Protein AF-X1S7H4-F1 (afdb_monomer)

Sequence (278 aa):
ARLKQDRASAQSKASIFSQSISEAEEAGNKLNEERKRLAEIEEHLAGKDFATLEQKALEELEGELAKLDYDPQQHEEIRQRLINLQQYEEPKRRLEEAGRLINQEREAVSRAEEAAQELHHSLEADNQKRQSLSEELNQLPRLVNDLTQAETEYQELAAQQKQAQEIMWQVRAKLQHCSELEIKKREKERLLVQASREEKIYRDLAQAFGKKGVQALLIEMALPEIETEADRLLGRMTDNRMHVKIETQRQTKKGDLLETLDINISDELGTRNYEMFS

pLDDT: mean 86.63, std 10.79, range [50.41, 97.62]

Secondary structure (DSSP, 8-state):
-HHHHHHHHHHHHHHH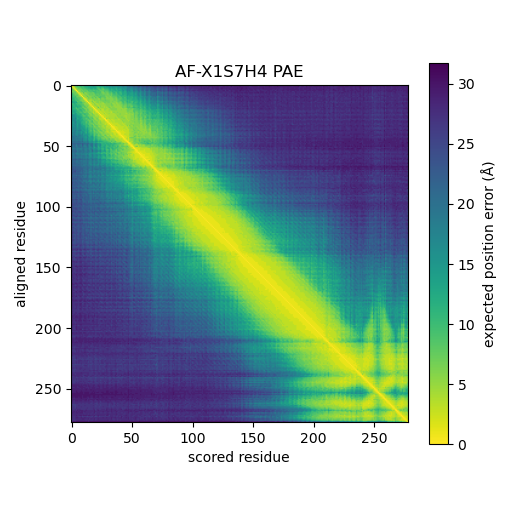HHHHHHHHHHHHHHHHHHHHHHHHHHHHHHTT-S-HHHHHHHHHHHHHHHHTT--HHHHHHHHHHHHHHHTTHHHHHHHHHHHHHHHHHHHHHHHHHHHHHHHHHHHHHHHHHHHHHHHHHHHHHHHHHHHHHHHHHHHHHHHHHHHHHHHHHHHHHHHHHHHHHHHHHHHHHHHHHHHHHHHHHHHHHHHHTSTTTHHHHHHHHHHHHHHHHHHHHHHHHHTS--EEEEEEEEE-TTS-EEEEEEEEEEETTEEEEGGG--

InterPro domains:
  IPR027417 P-loop containing nucleoside triphosphate hydrolase [G3DSA:3.40.50.300] (144-278)

Nearest PDB structures (foldseek):
  7qcd-assembly1_A  TM=3.918E-01  e=2.569E+00  Saccharomyces cerevisiae S288C
  8i13-assembly1_A  TM=3.861E-01  e=9.169E+00  Saccharomyces cerevisiae

Solvent-accessible surface area (backbone atoms only — not comparable to full-atom values): 15187 Å² total; per-residue (Å²): 124,68,75,66,56,54,52,52,52,52,53,51,50,52,52,52,51,53,49,54,50,52,53,49,52,52,51,52,51,51,51,51,52,51,50,50,52,50,51,53,50,50,48,34,59,75,69,57,72,60,66,65,68,61,52,50,53,48,51,53,51,51,50,54,55,59,72,62,68,74,56,68,64,63,53,49,52,52,50,53,51,49,60,70,48,53,76,50,52,62,58,48,51,53,48,54,51,50,59,54,48,52,53,54,50,50,52,50,50,53,53,51,51,52,53,50,51,54,52,49,54,51,50,52,52,51,48,54,52,50,50,54,52,50,55,53,57,67,46,45,65,54,54,51,49,53,48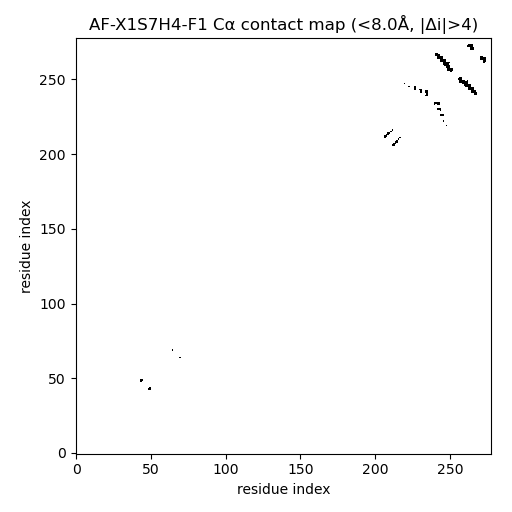,54,50,53,51,50,55,48,53,53,52,53,50,51,51,52,54,52,49,52,51,50,51,53,51,51,52,51,52,51,50,51,54,55,50,52,54,51,47,56,50,50,53,52,51,50,55,51,50,52,51,50,50,50,52,52,52,52,48,52,49,42,73,26,84,82,20,54,59,36,52,53,49,63,65,45,46,62,58,51,37,53,52,48,28,56,53,40,22,74,75,52,79,62,48,43,43,59,46,75,42,58,64,42,73,42,101,85,69,52,78,39,85,46,83,48,50,32,35,36,40,94,91,47,74,42,54,46,89,79,66,129

Foldseek 3Di:
DPPVVVVVVVVVVVVVVVVVVVVVVVVVVVVVVVVVVVVVVVVCVVVVVPPVVVVVVVVVVVVVVVVVVDDPVVVVVVVVVCVVCVVCPVVVVVVVVVVVVVVVVVVVVVVVVVVVVVVVVVVVVVVVVVVVVVVVVVCVVVVVVVVVVVVVVVVVVVVVVVVVVVVVVVVVVVVVVVVVVVVVVVVVVVVVVVVVVVVVVVVVVCVQPDPVHPVVVVVVVCQVVVQVVVQVVVCVVPVSFKGKDWDQWDQDPVRDIDGDTWIWMQGPVGIDTPVVPD

Radius of gyration: 104.54 Å; Cα contacts (8 Å, |Δi|>4): 88; chains: 1; bounding box: 202×62×260 Å

Structure (mmCIF, N/CA/C/O backbone):
data_AF-X1S7H4-F1
#
_entry.id   AF-X1S7H4-F1
#
loop_
_atom_site.group_PDB
_atom_site.id
_atom_site.type_symbol
_atom_site.label_atom_id
_atom_site.label_alt_id
_atom_site.label_comp_id
_atom_site.label_asym_id
_atom_site.label_entity_id
_atom_site.label_seq_id
_atom_site.pdbx_PDB_ins_code
_atom_site.Cartn_x
_atom_site.Cartn_y
_atom_site.Cartn_z
_atom_site.occupancy
_atom_site.B_iso_or_equiv
_atom_site.auth_seq_id
_atom_site.auth_comp_id
_atom_site.auth_asym_id
_atom_site.auth_atom_id
_atom_site.pdbx_PDB_model_num
ATOM 1 N N . ALA A 1 1 ? -126.281 -43.003 136.094 1.00 54.53 1 ALA A N 1
ATOM 2 C CA . ALA A 1 1 ? -125.706 -43.040 134.730 1.00 54.53 1 ALA A CA 1
ATOM 3 C C . ALA A 1 1 ? -124.545 -42.050 134.500 1.00 54.53 1 ALA A C 1
ATOM 5 O O . ALA A 1 1 ? -123.638 -42.414 133.770 1.00 54.53 1 ALA A O 1
ATOM 6 N N . ARG A 1 2 ? -124.484 -40.863 135.138 1.00 50.41 2 ARG A N 1
ATOM 7 C CA . ARG A 1 2 ? -123.412 -39.855 134.913 1.00 50.41 2 ARG A CA 1
ATOM 8 C C . ARG A 1 2 ? -121.990 -40.238 135.383 1.00 50.41 2 ARG A C 1
ATOM 10 O O . ARG A 1 2 ? -121.026 -39.952 134.691 1.00 50.41 2 ARG A O 1
ATOM 17 N N . LEU A 1 3 ? -121.847 -40.982 136.483 1.00 53.19 3 LEU A N 1
ATOM 18 C CA . LEU A 1 3 ? -120.531 -41.269 137.093 1.00 53.19 3 LEU A CA 1
ATOM 19 C C . LEU A 1 3 ? -119.614 -42.238 136.308 1.00 53.19 3 LEU A C 1
ATOM 21 O O . LEU A 1 3 ? -118.407 -42.236 136.530 1.00 53.19 3 LEU A O 1
ATOM 25 N N . LYS A 1 4 ? -120.142 -43.061 135.386 1.00 54.06 4 LYS A N 1
ATOM 26 C CA . LYS A 1 4 ? -119.306 -43.943 134.537 1.00 54.06 4 LYS A CA 1
ATOM 27 C C . LYS A 1 4 ? -118.747 -43.225 133.300 1.00 54.06 4 LYS A C 1
ATOM 29 O O . LYS A 1 4 ? -117.685 -43.609 132.820 1.00 54.06 4 LYS A O 1
ATOM 34 N N . GLN A 1 5 ? -119.420 -42.177 132.822 1.00 55.09 5 GLN A N 1
ATOM 35 C CA . GLN A 1 5 ? -119.004 -41.401 131.649 1.00 55.09 5 GLN A CA 1
ATOM 36 C C . GLN A 1 5 ? -117.885 -40.402 131.997 1.00 55.09 5 GLN A C 1
ATOM 38 O O . GLN A 1 5 ? -116.933 -40.257 131.233 1.00 55.09 5 GLN A O 1
ATOM 43 N N . ASP A 1 6 ? -117.922 -39.821 133.202 1.00 55.81 6 ASP A N 1
ATOM 44 C CA . ASP A 1 6 ? -116.875 -38.909 133.685 1.00 55.81 6 ASP A CA 1
ATOM 45 C C . ASP A 1 6 ? -115.554 -39.632 134.002 1.00 55.81 6 ASP A C 1
ATOM 47 O O . ASP A 1 6 ? -114.476 -39.094 133.750 1.00 5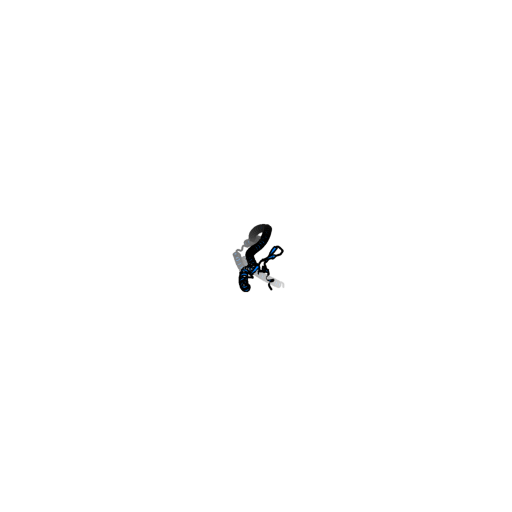5.81 6 ASP A O 1
ATOM 51 N N . ARG A 1 7 ? -115.611 -40.892 134.464 1.00 57.31 7 ARG A N 1
ATOM 52 C CA . ARG A 1 7 ? -114.409 -41.706 134.722 1.00 57.31 7 ARG A CA 1
ATOM 53 C C . ARG A 1 7 ? -113.706 -42.131 133.425 1.00 57.31 7 ARG A C 1
ATOM 55 O O . ARG A 1 7 ? -112.485 -42.066 133.366 1.00 57.31 7 ARG A O 1
ATOM 62 N N . ALA A 1 8 ? -114.454 -42.480 132.374 1.00 57.47 8 ALA A N 1
ATOM 63 C CA . ALA A 1 8 ? -113.891 -42.787 131.053 1.00 57.47 8 ALA A CA 1
ATOM 64 C C . ALA A 1 8 ? -113.295 -41.541 130.359 1.00 57.47 8 ALA A C 1
ATOM 66 O O . ALA A 1 8 ? -112.231 -41.622 129.750 1.00 57.47 8 ALA A O 1
ATOM 67 N N . SER A 1 9 ? -113.933 -40.374 130.520 1.00 57.91 9 SER A N 1
ATOM 68 C CA . SER A 1 9 ? -113.432 -39.070 130.051 1.00 57.91 9 SER A CA 1
ATOM 69 C C . SER A 1 9 ? -112.128 -38.658 130.750 1.00 57.91 9 SER A C 1
ATOM 71 O O . SER A 1 9 ? -111.173 -38.250 130.090 1.00 57.91 9 SER A O 1
ATOM 73 N N . ALA A 1 10 ? -112.039 -38.827 132.073 1.00 60.38 10 ALA A N 1
ATOM 74 C CA . ALA A 1 10 ? -110.830 -38.509 132.832 1.00 60.38 10 ALA A CA 1
ATOM 75 C C . ALA A 1 10 ? -109.666 -39.476 132.537 1.00 60.38 10 ALA A C 1
ATOM 77 O O . ALA A 1 10 ? -108.520 -39.043 132.454 1.00 60.38 10 ALA A O 1
ATOM 78 N N . GLN A 1 11 ? -109.950 -40.765 132.321 1.00 59.94 11 GLN A N 1
ATOM 79 C CA . GLN A 1 11 ? -108.932 -41.780 132.019 1.00 59.94 11 GLN A CA 1
ATOM 80 C C . GLN A 1 11 ? -108.408 -41.668 130.574 1.00 59.94 11 GLN A C 1
ATOM 82 O O . GLN A 1 11 ? -107.213 -41.824 130.344 1.00 59.94 11 GLN A O 1
ATOM 87 N N . SER A 1 12 ? -109.269 -41.292 129.617 1.00 58.56 12 SER A N 1
ATOM 88 C CA . SER A 1 12 ? -108.862 -40.931 128.251 1.00 58.56 12 SER A CA 1
ATOM 89 C C . SER A 1 12 ? -108.004 -39.659 128.228 1.00 58.56 12 SER A C 1
ATOM 91 O O . SER A 1 12 ? -106.958 -39.649 127.585 1.00 58.56 12 SER A O 1
ATOM 93 N N . LYS A 1 13 ? -108.371 -38.618 128.992 1.00 61.28 13 LYS A N 1
ATOM 94 C CA . LYS A 1 13 ? -107.566 -37.388 129.108 1.00 61.28 13 LYS A CA 1
ATOM 95 C C . LYS A 1 13 ? -106.207 -37.628 129.770 1.00 61.28 13 LYS A C 1
ATOM 97 O O . LYS A 1 13 ? -105.216 -37.089 129.297 1.00 61.28 13 LYS A O 1
ATOM 102 N N . ALA A 1 14 ? -106.138 -38.461 130.808 1.00 64.12 14 ALA A N 1
ATOM 103 C CA . ALA A 1 14 ? -104.869 -38.833 131.439 1.00 64.12 14 ALA A CA 1
ATOM 104 C C . ALA A 1 14 ? -103.944 -39.608 130.482 1.00 64.12 14 ALA A C 1
ATOM 106 O O . ALA A 1 14 ? -102.749 -39.335 130.452 1.00 64.12 14 ALA A O 1
ATOM 107 N N . SER A 1 15 ? -104.497 -40.509 129.659 1.00 61.34 15 SER A N 1
ATOM 108 C CA . SER A 1 15 ? -103.731 -41.249 128.645 1.00 61.34 15 SER A CA 1
ATOM 109 C C . SER A 1 15 ? -103.239 -40.352 127.501 1.00 61.34 15 SER A C 1
ATOM 111 O O . SER A 1 15 ? -102.134 -40.544 127.004 1.00 61.34 15 SER A O 1
ATOM 113 N N . ILE A 1 16 ? -104.029 -39.349 127.099 1.00 70.25 16 ILE A N 1
ATOM 114 C CA . ILE A 1 16 ? -103.617 -38.354 126.097 1.00 70.25 16 ILE A CA 1
ATOM 115 C C . ILE A 1 16 ? -102.502 -37.466 126.658 1.00 70.25 16 ILE A C 1
ATOM 117 O O . ILE A 1 16 ? -101.529 -37.210 125.954 1.00 70.25 16 ILE A O 1
ATOM 121 N N . PHE A 1 17 ? -102.594 -37.036 127.923 1.00 70.44 17 PHE A N 1
ATOM 122 C CA . PHE A 1 17 ? -101.539 -36.245 128.561 1.00 70.44 17 PHE A CA 1
ATOM 123 C C . PHE A 1 17 ? -100.252 -37.043 128.790 1.00 70.44 17 PHE A C 1
ATOM 125 O O . PHE A 1 17 ? -99.176 -36.506 128.558 1.00 70.44 17 PHE A O 1
ATOM 132 N N . SER A 1 18 ? -100.322 -38.326 129.162 1.00 66.12 18 SER A N 1
ATOM 133 C CA . SER A 1 18 ? -99.113 -39.156 129.259 1.00 66.12 18 SER A CA 1
ATOM 134 C C . SER A 1 18 ? -98.461 -39.392 127.896 1.00 66.12 18 SER A C 1
ATOM 136 O O . SER A 1 18 ? -97.239 -39.379 127.794 1.00 66.12 18 SER A O 1
ATOM 138 N N . GLN A 1 19 ? -99.263 -39.565 126.841 1.00 70.94 19 GLN A N 1
ATOM 139 C CA . GLN A 1 19 ? -98.744 -39.741 125.487 1.00 70.94 19 GLN A CA 1
ATOM 140 C C . GLN A 1 19 ? -98.118 -38.452 124.937 1.00 70.94 19 GLN A C 1
ATOM 142 O O . GLN A 1 19 ? -97.032 -38.502 124.376 1.00 70.94 19 GLN A O 1
ATOM 147 N N . SER A 1 20 ? -98.725 -37.291 125.194 1.00 69.81 20 SER A N 1
ATOM 148 C CA . SER A 1 20 ? -98.154 -35.998 124.786 1.00 69.81 20 SER A CA 1
ATOM 149 C C . SER A 1 20 ? -96.929 -35.579 125.612 1.00 69.81 20 SER A C 1
ATOM 151 O O . SER A 1 20 ? -96.051 -34.909 125.077 1.00 69.81 20 SER A O 1
ATOM 153 N N . ILE A 1 21 ? -96.803 -36.018 126.871 1.00 73.94 21 ILE A N 1
ATOM 154 C CA . ILE A 1 21 ? -95.558 -35.873 127.648 1.00 73.94 21 ILE A CA 1
ATOM 155 C C . ILE A 1 21 ? -94.454 -36.769 127.069 1.00 73.94 21 ILE A C 1
ATOM 157 O O . ILE A 1 21 ? -93.347 -36.287 126.856 1.00 73.94 21 ILE A O 1
ATOM 161 N N . SER A 1 22 ? -94.760 -38.027 126.735 1.00 71.56 22 SER A N 1
ATOM 162 C CA . SER A 1 22 ? -93.792 -38.942 126.110 1.00 71.56 22 SER A CA 1
ATOM 163 C C . SER A 1 22 ? -93.329 -38.447 124.733 1.00 71.56 22 SER A C 1
ATOM 165 O O . SER A 1 22 ? -92.144 -38.521 124.422 1.00 71.56 22 SER A O 1
ATOM 167 N N . GLU A 1 23 ? -94.234 -37.902 123.915 1.00 73.75 23 GLU A N 1
ATOM 168 C CA . GLU A 1 23 ? -93.895 -37.300 122.617 1.00 73.75 23 GLU A CA 1
ATOM 169 C C . GLU A 1 23 ? -93.055 -36.021 122.777 1.00 73.75 23 GLU A C 1
ATOM 171 O O . GLU A 1 23 ? -92.142 -35.784 121.986 1.00 73.75 23 GLU A O 1
ATOM 176 N N . ALA A 1 24 ? -93.308 -35.213 123.814 1.00 74.25 24 ALA A N 1
ATOM 177 C CA . ALA A 1 24 ? -92.503 -34.031 124.120 1.00 74.25 24 ALA A CA 1
ATOM 178 C C . ALA A 1 24 ? -91.099 -34.394 124.637 1.00 74.25 24 ALA A C 1
ATOM 180 O O . ALA A 1 24 ? -90.127 -33.729 124.276 1.00 74.25 24 ALA A O 1
ATOM 181 N N . GLU A 1 25 ? -90.971 -35.457 125.434 1.00 74.75 25 GLU A N 1
ATOM 182 C CA . GLU A 1 25 ? -89.677 -35.987 125.883 1.00 74.75 25 GLU A CA 1
ATOM 183 C C . GLU A 1 25 ? -88.883 -36.603 124.720 1.00 74.75 25 GLU A C 1
ATOM 185 O O . GLU A 1 25 ? -87.694 -36.314 124.568 1.00 74.75 25 GLU A O 1
ATOM 190 N N . GLU A 1 26 ? -89.524 -37.370 123.831 1.00 74.19 26 GLU A N 1
ATOM 191 C CA . GLU A 1 26 ? -88.883 -37.878 122.610 1.00 74.19 26 GLU A CA 1
ATOM 192 C C . GLU A 1 26 ? -88.469 -36.752 121.653 1.00 74.19 26 GLU A C 1
ATOM 194 O O . GLU A 1 26 ? -87.374 -36.797 121.087 1.00 74.19 26 GLU A O 1
ATOM 199 N N . ALA A 1 27 ? -89.305 -35.725 121.478 1.00 73.81 27 ALA A N 1
ATOM 200 C CA . ALA A 1 27 ? -88.968 -34.555 120.671 1.00 73.81 27 ALA A CA 1
ATOM 201 C C . ALA A 1 27 ? -87.820 -33.745 121.294 1.00 73.81 27 ALA A C 1
ATOM 203 O O . ALA A 1 27 ? -86.935 -33.289 120.571 1.00 73.81 27 ALA A O 1
ATOM 204 N N . GLY A 1 28 ? -87.787 -33.612 122.625 1.00 76.00 28 GLY A N 1
ATOM 205 C CA . GLY A 1 28 ? -86.689 -32.980 123.357 1.00 76.00 28 GLY A CA 1
ATOM 206 C C . GLY A 1 28 ? -85.367 -33.735 123.204 1.00 76.00 28 GLY A C 1
ATOM 207 O O . GLY A 1 28 ? -84.327 -33.114 122.972 1.00 76.00 28 GLY A O 1
ATOM 208 N N . ASN A 1 29 ? -85.406 -35.069 123.243 1.00 76.81 29 ASN A N 1
ATOM 209 C CA . ASN A 1 29 ? -84.232 -35.909 123.011 1.00 76.81 29 ASN A CA 1
ATOM 210 C C . ASN A 1 29 ? -83.738 -35.815 121.561 1.00 76.81 29 ASN A C 1
ATOM 212 O O . ASN A 1 29 ? -82.552 -35.568 121.350 1.00 76.81 29 ASN A O 1
ATOM 216 N N . LYS A 1 30 ? -84.637 -35.887 120.568 1.00 78.06 30 LYS A N 1
ATOM 217 C CA . LYS A 1 30 ? -84.286 -35.687 119.149 1.00 78.06 30 LYS A CA 1
ATOM 218 C C . LYS A 1 30 ? -83.699 -34.298 118.889 1.00 78.06 30 LYS A C 1
ATOM 220 O O . LYS A 1 30 ? -82.733 -34.169 118.149 1.00 78.06 30 LYS A O 1
ATOM 225 N N . LEU A 1 31 ? -84.231 -33.254 119.527 1.00 79.81 31 LEU A N 1
ATOM 226 C CA . LEU A 1 31 ? -83.727 -31.888 119.364 1.00 79.81 31 LEU A CA 1
ATOM 227 C C . LEU A 1 31 ? -82.340 -31.699 119.998 1.00 79.81 31 LEU A C 1
ATOM 229 O O . LEU A 1 31 ? -81.520 -30.959 119.460 1.00 79.81 31 LEU A O 1
ATOM 233 N N . ASN A 1 32 ? -82.047 -32.388 121.103 1.00 79.44 32 ASN A N 1
ATOM 234 C CA . ASN A 1 32 ? -80.701 -32.423 121.676 1.00 79.44 32 ASN A CA 1
ATOM 235 C C . ASN A 1 32 ? -79.712 -33.223 120.816 1.00 79.44 32 ASN A C 1
ATOM 237 O O . ASN A 1 32 ? -78.562 -32.806 120.693 1.00 79.44 32 ASN A O 1
ATOM 241 N N . GLU A 1 33 ? -80.130 -34.337 120.209 1.00 79.06 33 GLU A N 1
ATOM 242 C CA . GLU A 1 33 ? -79.294 -35.090 119.263 1.00 79.06 33 GLU A CA 1
ATOM 243 C C . GLU A 1 33 ? -78.969 -34.267 118.012 1.00 79.06 33 GLU A C 1
ATOM 245 O O . GLU A 1 33 ? -77.806 -34.177 117.625 1.00 79.06 33 GLU A O 1
ATOM 250 N N . GLU A 1 34 ? -79.959 -33.589 117.429 1.00 79.69 34 GLU A N 1
ATOM 251 C CA . GLU A 1 34 ? -79.733 -32.730 116.263 1.00 79.69 34 GLU A CA 1
ATOM 252 C C . GLU A 1 34 ? -78.903 -31.485 116.607 1.00 79.69 34 GLU A C 1
ATOM 254 O O . GLU A 1 34 ? -78.061 -31.076 115.815 1.00 79.69 34 GLU A O 1
ATOM 259 N N . ARG A 1 35 ? -79.041 -30.913 117.813 1.00 78.81 35 ARG A N 1
ATOM 260 C CA . ARG A 1 35 ? -78.148 -29.832 118.272 1.00 78.81 35 ARG A CA 1
ATOM 261 C C . ARG A 1 35 ? -76.703 -30.288 118.435 1.00 78.81 35 ARG A C 1
ATOM 263 O O . ARG A 1 35 ? -75.804 -29.512 118.131 1.00 78.81 35 ARG A O 1
ATOM 270 N N . LYS A 1 36 ? -76.472 -31.522 118.895 1.00 79.31 36 LYS A N 1
ATOM 271 C CA . LYS A 1 36 ? -75.120 -32.094 118.957 1.00 79.31 36 LYS A CA 1
ATOM 272 C C . LYS A 1 36 ? -74.538 -32.298 117.560 1.00 79.31 36 LYS A C 1
ATOM 274 O O . LYS A 1 36 ? -73.423 -31.858 117.326 1.00 79.31 36 LYS A O 1
ATOM 279 N N . ARG A 1 37 ? -75.313 -32.855 116.621 1.00 78.75 37 ARG A N 1
ATOM 280 C CA . ARG A 1 37 ? -74.884 -32.995 115.216 1.00 78.75 37 ARG A CA 1
ATOM 281 C C . ARG A 1 37 ? -74.579 -31.651 114.564 1.00 78.75 37 ARG A C 1
ATOM 283 O O . ARG A 1 37 ? -73.621 -31.540 113.812 1.00 78.75 37 ARG A O 1
ATOM 290 N N . LEU A 1 38 ? -75.384 -30.629 114.848 1.00 80.00 38 LEU A N 1
ATOM 291 C CA . LEU A 1 38 ? -75.179 -29.295 114.293 1.00 80.00 38 LEU A CA 1
ATOM 292 C C . LEU A 1 38 ? -73.911 -28.646 114.863 1.00 80.00 38 LEU A C 1
ATOM 294 O O . LEU A 1 38 ? -73.134 -28.097 114.093 1.00 80.00 38 LEU A O 1
ATOM 298 N N . ALA A 1 39 ? -73.653 -28.798 116.166 1.00 80.44 39 ALA A N 1
ATOM 299 C CA . ALA A 1 39 ? -72.403 -28.352 116.780 1.00 80.44 39 ALA A CA 1
ATOM 300 C C . ALA A 1 39 ? -71.174 -29.092 116.213 1.00 80.44 39 ALA A C 1
ATOM 302 O O . ALA A 1 39 ? -70.176 -28.450 115.911 1.00 80.44 39 ALA A O 1
ATOM 303 N N . GLU A 1 40 ? -71.261 -30.410 115.998 1.00 80.25 40 GLU A N 1
ATOM 304 C CA . GLU A 1 40 ? -70.192 -31.201 115.361 1.00 80.25 40 GLU A CA 1
ATOM 305 C C . GLU A 1 40 ? -69.918 -30.728 113.922 1.00 80.25 40 GLU A C 1
ATOM 307 O O . GLU A 1 40 ? -68.767 -30.563 113.524 1.00 80.25 40 GLU A O 1
ATOM 312 N N . ILE A 1 41 ? -70.962 -30.450 113.135 1.00 77.88 41 ILE A N 1
ATOM 313 C CA . ILE A 1 41 ? -70.815 -29.946 111.760 1.00 77.88 41 ILE A CA 1
ATOM 314 C C . ILE A 1 41 ? -70.247 -28.518 111.743 1.00 77.88 41 ILE A C 1
ATOM 316 O O . ILE A 1 41 ? -69.402 -28.209 110.903 1.00 77.88 41 ILE A O 1
ATOM 320 N N . GLU A 1 42 ? -70.683 -27.647 112.657 1.00 78.00 42 GLU A N 1
ATOM 321 C CA . GLU A 1 42 ? -70.131 -26.296 112.802 1.00 78.00 42 GLU A CA 1
ATOM 322 C C . GLU A 1 42 ? -68.654 -26.330 113.214 1.00 78.00 42 GLU A C 1
ATOM 324 O O . GLU A 1 42 ? -67.864 -25.542 112.694 1.00 78.00 42 GLU A O 1
ATOM 329 N N . GLU A 1 43 ? -68.256 -27.271 114.073 1.00 77.94 43 GLU A N 1
ATOM 330 C CA . GLU A 1 43 ? -66.861 -27.478 114.465 1.00 77.94 43 GLU A CA 1
ATOM 331 C C . GLU A 1 43 ? -66.013 -27.983 113.286 1.00 77.94 43 GLU A C 1
ATOM 333 O O . GLU A 1 43 ? -64.948 -27.426 113.020 1.00 77.94 43 GLU A O 1
ATOM 338 N N . HIS A 1 44 ? -66.520 -28.933 112.493 1.00 77.06 44 HIS A N 1
ATOM 339 C CA . HIS A 1 44 ? -65.851 -29.393 111.269 1.00 77.06 44 HIS A CA 1
ATOM 340 C C . HIS A 1 44 ? -65.724 -28.293 110.197 1.00 77.06 44 HIS A C 1
ATOM 342 O O . HIS A 1 44 ? -64.702 -28.208 109.512 1.00 77.06 44 HIS A O 1
ATOM 348 N N . LEU A 1 45 ? -66.718 -27.410 110.052 1.00 74.62 45 LEU A N 1
ATOM 349 C CA . LEU A 1 45 ? -66.651 -26.266 109.132 1.00 74.62 45 LEU A CA 1
ATOM 350 C C . LEU A 1 45 ? -65.691 -25.175 109.628 1.00 74.62 45 LEU A C 1
ATOM 352 O O . LEU A 1 45 ? -64.927 -24.629 108.829 1.00 74.62 45 LEU A O 1
ATOM 356 N N . ALA A 1 46 ? -65.700 -24.871 110.930 1.00 73.62 46 ALA A N 1
ATOM 357 C CA . ALA A 1 46 ? -64.802 -23.889 111.538 1.00 73.62 46 ALA A CA 1
ATOM 358 C C . ALA A 1 46 ? -63.341 -24.367 111.541 1.00 73.62 46 ALA A C 1
ATOM 360 O O . ALA A 1 46 ? -62.436 -23.571 111.283 1.00 73.62 46 ALA A O 1
ATOM 361 N N . GLY A 1 47 ? -63.122 -25.666 111.766 1.00 73.75 47 GLY A N 1
ATOM 362 C CA . GLY A 1 47 ? -61.823 -26.331 111.658 1.00 73.75 47 GLY A CA 1
ATOM 363 C C . GLY A 1 47 ? -61.332 -26.511 110.220 1.00 73.75 47 GLY A C 1
ATOM 364 O O . GLY A 1 47 ? -60.176 -26.864 110.019 1.00 73.75 47 GLY A O 1
ATOM 365 N N . LYS A 1 48 ? -62.181 -26.223 109.219 1.00 69.94 48 LYS A N 1
ATOM 366 C CA . LYS A 1 48 ? -61.939 -26.502 107.791 1.00 69.94 48 LYS A CA 1
ATOM 367 C C . LYS A 1 48 ? -61.664 -27.985 107.491 1.00 69.94 48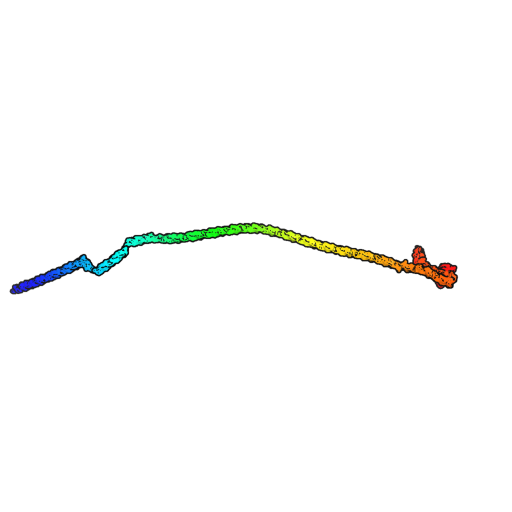 LYS A C 1
ATOM 369 O O . LYS A 1 48 ? -61.085 -28.299 106.452 1.00 69.94 48 LYS A O 1
ATOM 374 N N . ASP A 1 49 ? -62.156 -28.887 108.338 1.00 67.75 49 ASP A N 1
ATOM 375 C CA . ASP A 1 49 ? -62.020 -30.346 108.236 1.00 67.75 49 ASP A CA 1
ATOM 376 C C . ASP A 1 49 ? -63.019 -30.941 107.224 1.00 67.75 49 ASP A C 1
ATOM 378 O O . ASP A 1 49 ? -63.763 -31.883 107.501 1.00 67.75 49 ASP A O 1
ATOM 382 N N . PHE A 1 50 ? -63.055 -30.369 106.020 1.00 71.62 50 PHE A N 1
ATOM 383 C CA . PHE A 1 50 ? -63.835 -30.845 104.882 1.00 71.62 50 PHE A CA 1
ATOM 384 C C . PHE A 1 50 ? -62.960 -30.825 103.624 1.00 71.62 50 PHE A C 1
ATOM 386 O O . PHE A 1 50 ? -62.134 -29.933 103.457 1.00 71.62 50 PHE A O 1
ATOM 393 N N . ALA A 1 51 ? -63.145 -31.798 102.725 1.00 75.31 51 ALA A N 1
ATOM 394 C CA . ALA A 1 51 ? -62.404 -31.882 101.456 1.00 75.31 51 ALA A CA 1
ATOM 395 C C . ALA A 1 51 ? -60.865 -31.788 101.625 1.00 75.31 51 ALA A C 1
ATOM 397 O O . ALA A 1 51 ? -60.177 -31.004 100.971 1.00 75.31 51 ALA A O 1
ATOM 398 N N . THR A 1 52 ? -60.312 -32.574 102.553 1.00 77.31 52 THR A N 1
ATOM 399 C CA . THR A 1 52 ? -58.889 -32.521 102.941 1.00 77.31 52 THR A CA 1
ATOM 400 C C . THR A 1 52 ? -57.930 -32.987 101.840 1.00 77.31 52 THR A C 1
ATOM 402 O O . THR A 1 52 ? -56.764 -32.593 101.837 1.00 77.31 52 THR A O 1
ATOM 405 N N . LEU A 1 53 ? -58.396 -33.810 100.893 1.00 78.81 53 LEU A N 1
ATOM 406 C CA . LEU A 1 53 ? -57.611 -34.231 99.728 1.00 78.81 53 LEU A CA 1
ATOM 407 C C . LEU A 1 53 ? -57.470 -33.088 98.718 1.00 78.81 53 LEU A C 1
ATOM 409 O O . LEU A 1 53 ? -56.379 -32.839 98.213 1.00 78.81 53 LEU A O 1
ATOM 413 N N . GLU A 1 54 ? -58.557 -32.365 98.467 1.00 81.38 54 GLU A N 1
ATOM 414 C CA . GLU A 1 54 ? -58.603 -31.222 97.563 1.00 81.38 54 GLU A CA 1
ATOM 415 C C . GLU A 1 54 ? -57.814 -30.032 98.122 1.00 81.38 54 GLU A C 1
ATOM 417 O O . GLU A 1 54 ? -57.133 -29.348 97.362 1.00 81.38 54 GLU A O 1
ATOM 422 N N . GLN A 1 55 ? -57.836 -29.817 99.443 1.00 79.94 55 GLN A N 1
ATOM 423 C CA . GLN A 1 55 ? -57.010 -28.793 100.095 1.00 79.94 55 GLN A CA 1
ATOM 424 C C . GLN A 1 55 ? -55.509 -29.101 99.985 1.00 79.94 55 GLN A C 1
ATOM 426 O O . GLN A 1 55 ? -54.735 -28.203 99.673 1.00 79.94 55 GLN A O 1
ATOM 431 N N . LYS A 1 56 ? -55.089 -30.364 100.147 1.00 83.44 56 LYS A N 1
ATOM 432 C CA . LYS A 1 56 ? -53.685 -30.756 99.924 1.00 83.44 56 LYS A CA 1
ATOM 433 C C . LYS A 1 56 ? -53.253 -30.596 98.470 1.00 83.44 56 LYS A C 1
ATOM 435 O O . LYS A 1 56 ? -52.156 -30.117 98.216 1.00 83.44 56 LYS A O 1
ATOM 440 N N . ALA A 1 57 ? -54.111 -30.970 97.521 1.00 82.62 57 ALA A N 1
ATOM 441 C CA . ALA A 1 57 ? -53.835 -30.763 96.102 1.00 82.62 57 ALA A CA 1
ATOM 442 C C . ALA A 1 57 ? -53.727 -29.266 95.759 1.00 82.62 57 ALA A C 1
ATOM 444 O O . ALA A 1 57 ? -52.889 -28.885 94.946 1.00 82.62 57 ALA A O 1
ATOM 445 N N . LEU A 1 58 ? -54.541 -28.416 96.398 1.00 85.06 58 LEU A N 1
ATOM 446 C CA . LEU A 1 58 ? -54.436 -26.964 96.275 1.00 85.06 58 LEU A CA 1
ATOM 447 C C . LEU A 1 58 ? -53.110 -26.448 96.852 1.00 85.06 58 LEU A C 1
ATOM 449 O O . LEU A 1 58 ? -52.434 -25.685 96.174 1.00 85.06 58 LEU A O 1
ATOM 453 N N . GLU A 1 59 ? -52.701 -26.907 98.037 1.00 83.81 59 GLU A N 1
ATOM 454 C CA . GLU A 1 59 ? -51.414 -26.537 98.650 1.00 83.81 59 GLU A CA 1
ATOM 455 C C . GLU A 1 59 ? -50.208 -26.977 97.802 1.00 83.81 59 GLU A C 1
ATOM 457 O O . GLU A 1 59 ? -49.245 -26.223 97.650 1.00 83.81 59 GLU A O 1
ATOM 462 N N . GLU A 1 60 ? -50.246 -28.177 97.214 1.00 85.62 60 GLU A N 1
ATOM 463 C CA . GLU A 1 60 ? -49.203 -28.651 96.295 1.00 85.62 60 GLU A CA 1
ATOM 464 C C . GLU A 1 60 ? -49.129 -27.776 95.036 1.00 85.62 60 GLU A C 1
ATOM 466 O O . GLU A 1 60 ? -48.037 -27.355 94.647 1.00 85.62 60 GLU A O 1
ATOM 471 N N . LEU A 1 61 ? -50.278 -27.437 94.443 1.00 84.75 61 LEU A N 1
ATOM 472 C CA . LEU A 1 61 ? -50.356 -26.586 93.254 1.00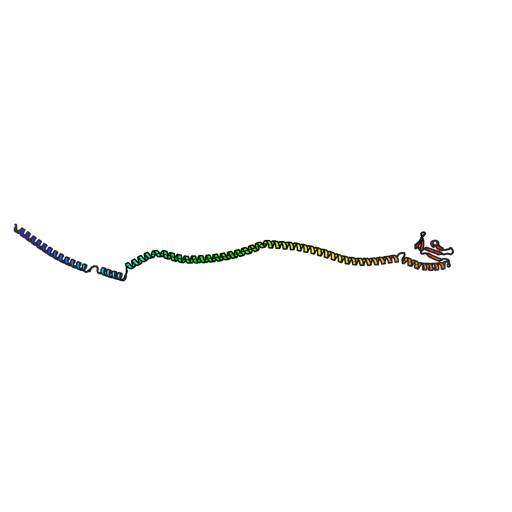 84.75 61 LEU A CA 1
ATOM 473 C C . LEU A 1 61 ? -49.913 -25.142 93.546 1.00 84.75 61 LEU A C 1
ATOM 475 O O . LEU A 1 61 ? -49.203 -24.536 92.745 1.00 84.75 61 LEU A O 1
ATOM 479 N N . GLU A 1 62 ? -50.293 -24.593 94.701 1.00 84.12 62 GLU A N 1
ATOM 480 C CA . GLU A 1 62 ? -49.830 -23.287 95.185 1.00 84.12 62 GLU A CA 1
ATOM 481 C C . GLU A 1 62 ? -48.314 -23.296 95.430 1.00 84.12 62 GLU A C 1
ATOM 483 O O . GLU A 1 62 ? -47.625 -22.333 95.090 1.00 84.12 62 GLU A O 1
ATOM 488 N N . GLY A 1 63 ? -47.767 -24.406 95.935 1.00 82.88 63 GLY A N 1
ATOM 489 C CA . GLY A 1 63 ? -46.328 -24.608 96.085 1.00 82.88 63 GLY A CA 1
ATOM 490 C C . GLY A 1 63 ? -45.582 -24.696 94.748 1.00 82.88 63 GLY A C 1
ATOM 491 O O . GLY A 1 63 ? -44.489 -24.143 94.615 1.00 82.88 63 GLY A O 1
ATOM 492 N N . GLU A 1 64 ? -46.150 -25.363 93.742 1.00 84.06 64 GLU A N 1
ATOM 493 C CA . GLU A 1 64 ? -45.601 -25.393 92.379 1.00 84.06 64 GLU A CA 1
ATOM 494 C C . GLU A 1 64 ? -45.667 -24.019 91.697 1.00 84.06 64 GLU A C 1
ATOM 496 O O . GLU A 1 64 ? -44.692 -23.604 91.066 1.00 84.06 64 GLU A O 1
ATOM 501 N N . LEU A 1 65 ? -46.759 -23.273 91.891 1.00 80.75 65 LEU A N 1
ATOM 502 C CA . LEU A 1 65 ? -46.901 -21.892 91.419 1.00 80.75 65 LEU A CA 1
ATOM 503 C C . LEU A 1 65 ? -45.898 -20.945 92.085 1.00 80.75 65 LEU A C 1
ATOM 505 O O . LEU A 1 65 ? -45.299 -20.117 91.402 1.00 80.75 65 LEU A O 1
ATOM 509 N N . ALA A 1 66 ? -45.657 -21.091 93.388 1.00 80.12 66 ALA A N 1
ATOM 510 C CA . ALA A 1 66 ? -44.660 -20.296 94.099 1.00 80.12 66 ALA A CA 1
ATOM 511 C C . ALA A 1 66 ? -43.225 -20.600 93.628 1.00 80.12 66 ALA A C 1
ATOM 513 O O . ALA A 1 66 ? -42.404 -19.692 93.533 1.00 80.12 66 ALA A O 1
ATOM 514 N N . LYS A 1 67 ? -42.915 -21.860 93.282 1.00 85.31 67 LYS A N 1
ATOM 515 C CA . LYS A 1 67 ? -41.602 -22.249 92.728 1.00 85.31 67 LYS A CA 1
ATOM 516 C C . LYS A 1 67 ? -41.327 -21.670 91.341 1.00 85.31 67 LYS A C 1
ATOM 518 O O . LYS A 1 67 ? -40.162 -21.539 90.978 1.00 85.31 67 LYS A O 1
ATOM 523 N N . LEU A 1 68 ? -42.369 -21.373 90.563 1.00 81.62 68 LEU A N 1
ATOM 524 C CA . LEU A 1 68 ? -42.229 -20.776 89.235 1.00 81.62 68 LEU A CA 1
ATOM 525 C C . LEU A 1 68 ? -41.739 -19.320 89.289 1.00 81.62 68 LEU A C 1
ATOM 527 O O . LEU A 1 68 ? -41.277 -18.838 88.258 1.00 81.62 68 LEU A O 1
ATOM 531 N N . ASP A 1 69 ? -41.832 -18.646 90.450 1.00 80.81 69 ASP A N 1
ATOM 532 C CA . ASP A 1 69 ? -41.413 -17.246 90.673 1.00 80.81 69 ASP A CA 1
ATOM 533 C C . ASP A 1 69 ? -41.868 -16.308 89.537 1.00 80.81 69 ASP A C 1
ATOM 535 O O . ASP A 1 69 ? -41.165 -15.403 89.087 1.00 80.81 69 ASP A O 1
ATOM 539 N N . TYR A 1 70 ? -43.052 -16.602 88.990 1.00 80.75 70 TYR A N 1
ATOM 540 C CA . TYR A 1 70 ? -43.581 -15.899 87.836 1.00 80.75 70 TYR A CA 1
ATOM 541 C C . TYR A 1 70 ? -44.114 -14.548 88.291 1.00 80.75 70 TYR A C 1
ATOM 543 O O . TYR A 1 70 ? -45.145 -14.471 88.960 1.00 80.75 70 TYR A O 1
ATOM 551 N N . ASP A 1 71 ? -43.422 -13.486 87.886 1.00 84.31 71 ASP A N 1
ATOM 552 C CA . ASP A 1 71 ? -43.866 -12.117 88.099 1.00 84.31 71 ASP A CA 1
ATOM 553 C C . ASP A 1 71 ? -44.703 -11.628 86.896 1.00 84.31 71 ASP A C 1
ATOM 555 O O . ASP A 1 71 ? -44.153 -11.287 85.837 1.00 84.31 71 ASP A O 1
ATOM 559 N N . PRO A 1 72 ? -46.043 -11.569 87.023 1.00 83.56 72 PRO A N 1
ATOM 560 C CA . PRO A 1 72 ? -46.906 -11.072 85.960 1.00 83.56 72 PRO A CA 1
ATOM 561 C C . PRO A 1 72 ? -46.651 -9.597 85.616 1.00 83.56 72 PRO A C 1
ATOM 563 O O . PRO A 1 72 ? -46.912 -9.207 84.477 1.00 83.56 72 PRO A O 1
ATOM 566 N N . GLN A 1 73 ? -46.144 -8.778 86.547 1.00 87.38 73 GLN A N 1
ATOM 567 C CA . GLN A 1 73 ? -45.866 -7.362 86.286 1.00 87.38 73 GLN A CA 1
ATOM 568 C C . GLN A 1 73 ? -44.647 -7.203 85.379 1.00 87.38 73 GLN A C 1
ATOM 570 O O . GLN A 1 73 ? -44.736 -6.514 84.366 1.00 87.38 73 GLN A O 1
ATOM 575 N N . GLN A 1 74 ? -43.548 -7.905 85.669 1.00 86.12 74 GLN A N 1
ATOM 576 C CA . GLN A 1 74 ? -42.353 -7.879 84.817 1.00 86.12 74 GLN A CA 1
ATOM 577 C C . GLN A 1 74 ? -42.633 -8.403 83.407 1.00 86.12 74 GLN A C 1
ATOM 579 O O . GLN A 1 74 ? -42.159 -7.831 82.424 1.00 86.12 74 GLN A O 1
ATOM 584 N N . HIS A 1 75 ? -43.424 -9.472 83.279 1.00 89.06 75 HIS A N 1
ATOM 585 C CA . HIS A 1 75 ? -43.794 -9.989 81.964 1.00 89.06 75 HIS A CA 1
ATOM 586 C C . HIS A 1 75 ? -44.620 -8.972 81.162 1.00 89.06 75 HIS A C 1
ATOM 588 O O . HIS A 1 75 ? -44.338 -8.760 79.979 1.00 89.06 75 HIS A O 1
ATOM 594 N N . GLU A 1 76 ? -45.590 -8.303 81.793 1.00 88.12 76 GLU A N 1
ATOM 595 C CA . GLU A 1 76 ? -46.383 -7.269 81.124 1.00 88.12 76 GLU A CA 1
ATOM 596 C C . GLU A 1 76 ? -45.528 -6.040 80.770 1.00 88.12 76 GLU A C 1
ATOM 598 O O . GLU A 1 76 ? -45.633 -5.528 79.657 1.00 88.12 76 GLU A O 1
ATOM 603 N N . GLU A 1 77 ? -44.600 -5.614 81.631 1.00 91.62 77 GLU A N 1
ATOM 604 C CA . GLU A 1 77 ? -43.653 -4.532 81.325 1.00 91.62 77 GLU A CA 1
ATOM 605 C C . GLU A 1 77 ? -42.753 -4.858 80.124 1.00 91.62 77 GLU A C 1
ATOM 607 O O . GLU A 1 77 ? -42.592 -4.032 79.218 1.00 91.62 77 GLU A O 1
ATOM 612 N N . ILE A 1 78 ? -42.187 -6.069 80.077 1.00 90.69 78 ILE A N 1
ATOM 613 C CA . ILE A 1 78 ? -41.359 -6.526 78.953 1.00 90.69 78 ILE A CA 1
ATOM 614 C C . ILE A 1 78 ? -42.199 -6.601 77.676 1.00 90.69 78 ILE A C 1
ATOM 616 O O . ILE A 1 78 ? -41.741 -6.167 76.616 1.00 90.69 78 ILE A O 1
ATOM 620 N N . ARG A 1 79 ? -43.440 -7.091 77.764 1.00 90.88 79 ARG A N 1
ATOM 621 C CA . ARG A 1 79 ? -44.368 -7.158 76.631 1.00 90.88 79 ARG A CA 1
ATOM 622 C C . ARG A 1 79 ? -44.700 -5.765 76.093 1.00 90.88 79 ARG A C 1
ATOM 624 O O . ARG A 1 79 ? -44.586 -5.546 74.888 1.00 90.88 79 ARG A O 1
ATOM 631 N N . GLN A 1 80 ? -45.043 -4.812 76.959 1.00 90.75 80 GLN A N 1
ATOM 632 C CA . GLN A 1 80 ? -45.304 -3.421 76.568 1.00 90.75 80 GLN A CA 1
ATOM 633 C C . GLN A 1 80 ? -44.064 -2.779 75.937 1.00 90.75 80 GLN A C 1
ATOM 635 O O . GLN A 1 80 ? -44.153 -2.095 74.915 1.00 90.75 80 GLN A O 1
ATOM 640 N N . ARG A 1 81 ? -42.875 -3.044 76.489 1.00 90.12 81 ARG A N 1
ATOM 641 C CA . ARG A 1 81 ? -41.609 -2.564 75.924 1.00 90.12 81 ARG A CA 1
ATOM 642 C C . ARG A 1 81 ? -41.330 -3.161 74.545 1.00 90.12 81 ARG A C 1
ATOM 644 O O . ARG A 1 81 ? -40.849 -2.442 73.674 1.00 90.12 81 ARG A O 1
ATOM 651 N N . LEU A 1 82 ? -41.663 -4.431 74.326 1.00 90.50 82 LEU A N 1
ATOM 652 C CA . LEU A 1 82 ? -41.507 -5.099 73.035 1.00 90.50 82 LEU A CA 1
ATOM 653 C C . LEU A 1 82 ? -42.458 -4.518 71.980 1.00 90.50 82 LEU A C 1
ATOM 655 O O . LEU A 1 82 ? -42.006 -4.207 70.882 1.00 90.50 82 LEU A O 1
ATOM 659 N N . ILE A 1 83 ? -43.722 -4.262 72.337 1.00 90.62 83 ILE A N 1
ATOM 660 C CA . ILE A 1 83 ? -44.704 -3.586 71.467 1.00 90.62 83 ILE A CA 1
ATOM 661 C C . ILE A 1 83 ? -44.212 -2.183 71.085 1.00 90.62 83 ILE A C 1
ATOM 663 O O . ILE A 1 83 ? -44.197 -1.819 69.909 1.00 90.62 83 ILE A O 1
ATOM 667 N N . ASN A 1 84 ? -43.735 -1.411 72.065 1.00 90.06 84 ASN A N 1
ATOM 668 C CA . ASN A 1 84 ? -43.215 -0.063 71.830 1.00 90.06 84 ASN A CA 1
ATOM 669 C C . ASN A 1 84 ? -41.946 -0.049 70.962 1.00 90.06 84 ASN A C 1
ATOM 671 O O . ASN A 1 84 ? -41.696 0.936 70.267 1.00 90.06 84 ASN A O 1
ATOM 675 N N . LEU A 1 85 ? -41.132 -1.108 71.003 1.00 92.31 85 LEU A N 1
ATOM 676 C CA . LEU A 1 85 ? -39.917 -1.230 70.192 1.00 92.31 85 LEU A CA 1
ATOM 677 C C . LEU A 1 85 ? -40.177 -1.804 68.793 1.00 92.31 85 LEU A C 1
ATOM 679 O O . LEU A 1 85 ? -39.412 -1.510 67.875 1.00 92.31 85 LEU A O 1
ATOM 683 N N . GLN A 1 86 ? -41.265 -2.555 68.606 1.00 90.75 86 GLN A N 1
ATOM 684 C CA . GLN A 1 86 ? -41.628 -3.200 67.340 1.00 90.75 86 GLN A CA 1
ATOM 685 C C . GLN A 1 86 ? -41.771 -2.199 66.183 1.00 90.75 86 GLN A C 1
ATOM 687 O O . GLN A 1 86 ? -41.389 -2.488 65.052 1.00 90.75 86 GLN A O 1
ATOM 692 N N . GLN A 1 87 ? -42.225 -0.973 66.468 1.00 90.31 87 GLN A N 1
ATOM 693 C CA . GLN A 1 87 ? -42.330 0.095 65.464 1.00 90.31 87 GLN A CA 1
ATOM 694 C C . GLN A 1 87 ? -40.982 0.497 64.830 1.00 90.31 87 GLN A C 1
ATOM 696 O O . GLN A 1 87 ? -40.970 1.076 63.745 1.00 90.31 87 GLN A O 1
ATOM 701 N N . TYR A 1 88 ? -39.850 0.211 65.487 1.00 92.12 88 TYR A N 1
ATOM 702 C CA . TYR A 1 88 ? -38.510 0.551 64.995 1.00 92.12 88 TYR A CA 1
ATOM 703 C C . TYR A 1 88 ? -37.840 -0.578 64.205 1.00 92.12 88 TYR A C 1
ATOM 705 O O . TYR A 1 88 ? -36.794 -0.347 63.598 1.00 92.12 88 TYR A O 1
ATOM 713 N N . GLU A 1 89 ? -38.432 -1.772 64.171 1.00 91.19 89 GLU A N 1
ATOM 714 C CA . GLU A 1 89 ? -37.881 -2.924 63.455 1.00 91.19 89 GLU A CA 1
ATOM 715 C C . GLU A 1 89 ? -37.832 -2.671 61.939 1.00 91.19 89 GLU A C 1
ATOM 717 O O . GLU A 1 89 ? -36.777 -2.793 61.315 1.00 91.19 89 GLU A O 1
ATOM 722 N N . GLU A 1 90 ? -38.939 -2.193 61.366 1.00 91.50 90 GLU A N 1
ATOM 723 C CA . GLU A 1 90 ? -39.038 -1.833 59.946 1.00 91.50 90 GLU A CA 1
ATOM 724 C C . GLU A 1 90 ? -38.108 -0.664 59.549 1.00 91.50 90 GLU A C 1
ATOM 726 O O . GLU A 1 90 ? -37.336 -0.811 58.597 1.00 91.50 90 GLU A O 1
ATOM 731 N N . PRO A 1 91 ? -38.086 0.484 60.263 1.00 93.94 91 PRO A N 1
ATOM 732 C CA . PRO A 1 91 ? -37.112 1.549 60.015 1.00 93.94 91 PRO A CA 1
ATOM 733 C C . PRO A 1 91 ? -35.655 1.089 60.097 1.00 93.94 91 PRO A C 1
ATOM 735 O O . PRO A 1 91 ? -34.848 1.486 59.256 1.00 93.94 91 PRO A O 1
ATOM 738 N N . LYS A 1 92 ? -35.308 0.240 61.075 1.00 94.06 92 LYS A N 1
ATOM 739 C CA . LYS A 1 92 ? -33.952 -0.306 61.210 1.00 94.06 92 LYS A CA 1
ATOM 740 C C . LYS A 1 92 ? -33.591 -1.181 60.010 1.00 94.06 92 LYS A C 1
ATOM 742 O O . LYS A 1 92 ? -32.515 -1.004 59.445 1.00 94.06 92 LYS A O 1
ATOM 747 N N . ARG A 1 93 ? -34.499 -2.060 59.576 1.00 92.62 93 ARG A N 1
ATOM 748 C CA . ARG A 1 93 ? -34.304 -2.897 58.384 1.00 92.62 93 ARG A CA 1
ATOM 749 C C . ARG A 1 93 ? -34.075 -2.053 57.130 1.00 92.62 93 ARG A C 1
ATOM 751 O O . ARG A 1 93 ? -33.108 -2.280 56.408 1.00 92.62 93 ARG A O 1
ATOM 758 N N . ARG A 1 94 ? -34.899 -1.021 56.918 1.00 93.62 94 ARG A N 1
ATOM 759 C CA . ARG A 1 94 ? -34.739 -0.076 55.798 1.00 93.62 94 ARG A CA 1
ATOM 760 C C . ARG A 1 94 ? -33.415 0.681 55.856 1.00 93.62 94 ARG A C 1
ATOM 762 O O . ARG A 1 94 ? -32.807 0.908 54.816 1.00 93.62 94 ARG A O 1
ATOM 769 N N . LEU A 1 95 ? -32.961 1.072 57.048 1.00 94.00 95 LEU A N 1
ATOM 770 C CA . LEU A 1 95 ? -31.672 1.743 57.228 1.00 94.00 95 LEU A CA 1
ATOM 771 C C . LEU A 1 95 ? -30.502 0.813 56.887 1.00 94.00 95 LEU A C 1
ATOM 773 O O . LEU A 1 95 ? -29.568 1.235 56.212 1.00 94.00 95 LEU A O 1
ATOM 777 N N . GLU A 1 96 ? -30.552 -0.444 57.326 1.00 92.31 96 GLU A N 1
ATOM 778 C CA . GLU A 1 96 ? -29.532 -1.447 57.002 1.00 92.31 96 GLU A CA 1
ATOM 779 C C . GLU A 1 96 ? -29.497 -1.751 55.498 1.00 92.31 96 GLU A C 1
ATOM 781 O O . GLU A 1 96 ? -28.417 -1.832 54.910 1.00 92.31 96 GLU A O 1
ATOM 786 N N . GLU A 1 97 ? -30.660 -1.860 54.853 1.00 92.69 97 GLU A N 1
ATOM 787 C CA . GLU A 1 97 ? -30.775 -2.027 53.400 1.00 92.69 97 GLU A CA 1
ATOM 788 C C . GLU A 1 97 ? -30.230 -0.806 52.644 1.00 92.69 97 GLU A C 1
ATOM 790 O O . GLU A 1 97 ? -29.386 -0.961 51.761 1.00 92.69 97 GLU A O 1
ATOM 795 N N . ALA A 1 98 ? -30.619 0.411 53.034 1.00 93.69 98 ALA A N 1
ATOM 796 C CA . ALA A 1 98 ? -30.098 1.645 52.447 1.00 93.69 98 ALA A CA 1
ATOM 797 C C . ALA A 1 98 ? -28.580 1.789 52.653 1.00 93.69 98 ALA A C 1
ATOM 799 O O . ALA A 1 98 ? -27.868 2.209 51.742 1.00 93.69 98 ALA A O 1
ATOM 800 N N . GLY A 1 99 ? -28.068 1.392 53.822 1.00 92.94 99 GLY A N 1
ATOM 801 C CA . GLY A 1 99 ? -26.638 1.371 54.129 1.00 92.94 99 GLY A CA 1
ATOM 802 C C . GLY A 1 99 ? -25.851 0.357 53.293 1.00 92.94 99 GLY A C 1
ATOM 803 O O . GLY A 1 99 ? -24.698 0.609 52.948 1.00 92.94 99 GLY A O 1
ATOM 804 N N . ARG A 1 100 ? -26.460 -0.773 52.914 1.00 90.38 100 ARG A N 1
ATOM 805 C CA . ARG A 1 100 ? -25.850 -1.720 51.964 1.00 90.38 100 ARG A CA 1
ATOM 806 C C . ARG A 1 100 ? -25.851 -1.164 50.543 1.00 90.38 100 ARG A C 1
ATOM 808 O O . ARG A 1 100 ? -24.817 -1.213 49.879 1.00 90.38 100 ARG A O 1
ATOM 815 N N . LEU A 1 101 ? -26.978 -0.607 50.101 1.00 94.94 101 LEU A N 1
ATOM 816 C CA . LEU A 1 101 ? -27.137 -0.080 48.744 1.00 94.94 101 LEU A CA 1
ATOM 817 C C . LEU A 1 101 ? -26.246 1.141 48.493 1.00 94.94 101 LEU A C 1
ATOM 819 O O . LEU A 1 101 ? -25.612 1.216 47.450 1.00 94.94 101 LEU A O 1
ATOM 823 N N . ILE A 1 102 ? -26.108 2.063 49.452 1.00 95.94 102 ILE A N 1
ATOM 824 C CA . ILE A 1 102 ? -25.310 3.284 49.247 1.00 95.94 102 ILE A CA 1
ATOM 825 C C . ILE A 1 102 ? -23.835 2.990 48.951 1.00 95.94 102 ILE A C 1
ATOM 827 O O . ILE A 1 102 ? -23.213 3.709 48.174 1.00 95.94 102 ILE A O 1
ATOM 831 N N . ASN A 1 103 ? -23.274 1.931 49.540 1.00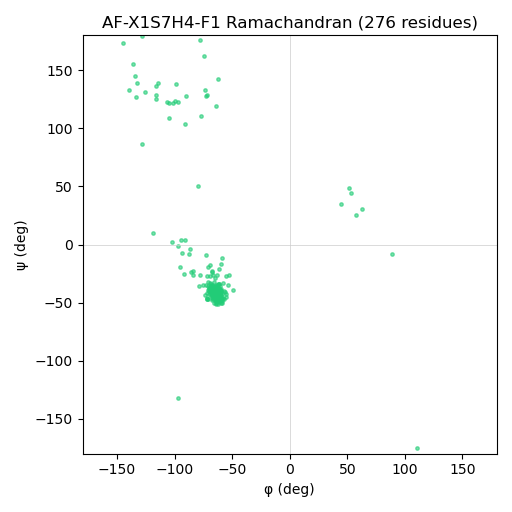 90.44 103 ASN A N 1
ATOM 832 C CA . ASN A 1 103 ? -21.897 1.529 49.261 1.00 90.44 103 ASN A CA 1
ATOM 833 C C . ASN A 1 103 ? -21.774 0.958 47.844 1.00 90.44 103 ASN A C 1
ATOM 835 O O . ASN A 1 103 ? -20.859 1.335 47.118 1.00 90.44 103 ASN A O 1
ATOM 839 N N . GLN A 1 104 ? -22.732 0.126 47.426 1.00 93.44 104 GLN A N 1
ATOM 840 C CA . GLN A 1 104 ? -22.775 -0.425 46.068 1.00 93.44 104 GLN A CA 1
ATOM 841 C C . GLN A 1 104 ? -22.930 0.675 45.012 1.00 93.44 104 GLN A C 1
ATOM 843 O O . GLN A 1 104 ? -22.210 0.670 44.016 1.00 93.44 104 GLN A O 1
ATOM 848 N N . GLU A 1 105 ? -23.816 1.643 45.252 1.00 94.81 105 GLU A N 1
ATOM 849 C CA . GLU A 1 105 ? -24.022 2.788 44.361 1.00 94.81 105 GLU A CA 1
ATOM 850 C C . GLU A 1 105 ? -22.779 3.684 44.292 1.00 94.81 105 GLU A C 1
ATOM 852 O O . GLU A 1 105 ? -22.380 4.101 43.209 1.00 94.81 105 GLU A O 1
ATOM 857 N N . ARG A 1 106 ? -22.100 3.936 45.419 1.00 95.75 106 ARG A N 1
ATOM 858 C CA . ARG A 1 106 ? -20.837 4.698 45.427 1.00 95.75 106 ARG A CA 1
ATOM 859 C C . ARG A 1 106 ? -19.744 4.015 44.614 1.00 95.75 106 ARG A C 1
ATOM 861 O O . ARG A 1 106 ? -19.059 4.681 43.843 1.00 95.75 106 ARG A O 1
ATOM 868 N N . GLU A 1 107 ? -19.592 2.702 44.755 1.00 95.12 107 GLU A N 1
ATOM 869 C CA . GLU A 1 107 ? -18.651 1.943 43.931 1.00 95.12 107 GLU A CA 1
ATOM 870 C C . GLU A 1 107 ? -19.046 1.954 42.450 1.00 95.12 107 GLU A C 1
ATOM 872 O O . GLU A 1 107 ? -18.179 2.044 41.583 1.00 95.12 107 GLU A O 1
ATOM 877 N N . ALA A 1 108 ? -20.343 1.868 42.140 1.00 95.75 108 ALA A N 1
ATOM 878 C CA . ALA A 1 108 ? -20.835 1.941 40.769 1.00 95.75 108 ALA A CA 1
ATOM 879 C C . ALA A 1 108 ? -20.548 3.309 40.133 1.00 95.75 108 ALA A C 1
ATOM 881 O O . ALA A 1 108 ? -20.081 3.349 38.996 1.00 95.75 108 ALA A O 1
ATOM 882 N N . VAL A 1 109 ? -20.751 4.403 40.875 1.00 97.62 109 VAL A N 1
ATOM 883 C CA . VAL A 1 109 ? -20.401 5.763 40.438 1.00 97.62 109 VAL A CA 1
ATOM 884 C C . VAL A 1 109 ? -18.897 5.891 40.213 1.00 97.62 109 VAL A C 1
ATOM 886 O O . VAL A 1 109 ? -18.504 6.325 39.139 1.00 97.62 109 VAL A O 1
ATOM 889 N N . SER A 1 110 ? -18.057 5.432 41.150 1.00 97.31 110 SER A N 1
ATOM 890 C CA . SER A 1 110 ? -16.592 5.472 40.992 1.00 97.31 110 SER A CA 1
ATOM 891 C C . SER A 1 110 ? -16.136 4.735 39.730 1.00 97.31 110 SER A C 1
ATOM 893 O O . SER A 1 110 ? -15.376 5.276 38.934 1.00 97.31 110 SER A O 1
ATOM 895 N N . ARG A 1 111 ? -16.654 3.520 39.495 1.00 96.94 111 ARG A N 1
ATOM 896 C CA . ARG A 1 111 ? -16.338 2.745 38.282 1.00 96.94 111 ARG A CA 1
ATOM 897 C C . ARG A 1 111 ? -16.819 3.438 37.007 1.00 96.94 111 ARG A C 1
ATOM 899 O O . ARG A 1 111 ? -16.144 3.376 35.985 1.00 96.94 111 ARG A O 1
ATOM 906 N N . ALA A 1 112 ? -17.990 4.072 37.047 1.00 96.62 112 ALA A N 1
ATOM 907 C CA . ALA A 1 112 ? -18.521 4.809 35.905 1.00 96.62 112 ALA A CA 1
ATOM 908 C C . ALA A 1 112 ? -17.704 6.078 35.609 1.00 96.62 112 ALA A C 1
ATOM 910 O O . ALA A 1 112 ? -17.481 6.390 34.441 1.00 96.62 112 ALA A O 1
ATOM 911 N N . GLU A 1 113 ? -17.233 6.783 36.639 1.00 97.62 113 GLU A N 1
ATOM 912 C CA . GLU A 1 113 ? -16.356 7.950 36.507 1.00 97.62 113 GLU A CA 1
ATOM 913 C C . GLU A 1 113 ? -14.993 7.568 35.920 1.00 97.62 113 GLU A C 1
ATOM 915 O O . GLU A 1 113 ? -14.538 8.220 34.981 1.00 97.62 113 GLU A O 1
ATOM 920 N N . GLU A 1 114 ? -14.380 6.484 36.403 1.00 97.44 114 GLU A N 1
ATOM 921 C CA . GLU A 1 114 ? -13.131 5.941 35.848 1.00 97.44 114 GLU A CA 1
ATOM 922 C C . GLU A 1 114 ? -13.298 5.569 34.367 1.00 97.44 114 GLU A C 1
ATOM 924 O O . GLU A 1 114 ? -12.544 6.045 33.516 1.00 97.44 114 GLU A O 1
ATOM 929 N N . ALA A 1 115 ? -14.347 4.813 34.027 1.00 97.19 115 ALA A N 1
ATOM 930 C CA . ALA A 1 115 ? -14.633 4.439 32.643 1.00 97.19 115 ALA A CA 1
ATOM 931 C C . ALA A 1 115 ? -14.888 5.663 31.742 1.00 97.19 115 ALA A C 1
ATOM 933 O O . ALA A 1 115 ? -14.452 5.699 30.589 1.00 97.19 115 ALA A O 1
ATOM 934 N N . ALA A 1 116 ? -15.577 6.688 32.251 1.00 97.56 116 ALA A N 1
ATOM 935 C CA . ALA A 1 116 ? -15.808 7.926 31.514 1.00 97.56 116 ALA A CA 1
ATOM 936 C C . ALA A 1 116 ? -14.502 8.699 31.266 1.00 97.56 116 ALA A C 1
ATOM 938 O O . ALA A 1 116 ? -14.312 9.236 30.172 1.00 97.56 116 ALA A O 1
ATOM 939 N N . GLN A 1 117 ? -13.592 8.735 32.244 1.00 97.56 117 GLN A N 1
ATOM 940 C CA . GLN A 1 117 ? -12.280 9.367 32.091 1.00 97.56 117 GLN A CA 1
ATOM 941 C C . GLN A 1 117 ? -11.415 8.642 31.057 1.00 97.56 117 GLN A C 1
ATOM 943 O O . GLN A 1 117 ? -10.823 9.305 30.203 1.00 97.56 117 GLN A O 1
ATOM 948 N N . GLU A 1 118 ? -11.380 7.308 31.083 1.00 97.12 118 GLU A N 1
ATOM 949 C CA . GLU A 1 118 ? -10.655 6.501 30.093 1.00 97.12 118 GLU A CA 1
ATOM 950 C C . GLU A 1 118 ? -11.185 6.737 28.673 1.00 97.12 118 GLU A C 1
ATOM 952 O O . GLU A 1 118 ? -10.412 6.991 27.745 1.00 97.12 118 GLU A O 1
ATOM 957 N N . LEU A 1 119 ? -12.512 6.733 28.504 1.00 96.75 119 LEU A N 1
ATOM 958 C CA . LEU A 1 119 ? -13.148 7.030 27.220 1.00 96.75 119 LEU A CA 1
ATOM 959 C C . LEU A 1 119 ? -12.835 8.449 26.741 1.00 96.75 119 LEU A C 1
ATOM 961 O O . LEU A 1 119 ? -12.602 8.652 25.549 1.00 96.75 119 LEU A O 1
ATOM 965 N N . HIS A 1 120 ? -12.797 9.427 27.649 1.00 97.38 120 HIS A N 1
ATOM 966 C CA . HIS A 1 120 ? -12.440 10.798 27.300 1.00 97.38 120 HIS A CA 1
ATOM 967 C C . HIS A 1 120 ? -10.998 10.894 26.787 1.00 97.38 120 HIS A C 1
ATOM 969 O O . HIS A 1 120 ? -10.770 11.474 25.728 1.00 97.38 120 HIS A O 1
ATOM 975 N N . HIS A 1 121 ? -10.048 10.245 27.467 1.00 96.69 121 HIS A N 1
ATOM 976 C CA . HIS A 1 121 ? -8.646 10.213 27.042 1.00 96.69 121 HIS A CA 1
ATOM 977 C C . HIS A 1 121 ? -8.478 9.521 25.682 1.00 96.69 121 HIS A C 1
ATOM 979 O O . HIS A 1 121 ? -7.754 10.018 24.818 1.00 96.69 121 HIS A O 1
ATOM 985 N N . SER A 1 122 ? -9.182 8.405 25.455 1.00 96.81 122 SER A N 1
ATOM 986 C CA . SER A 1 122 ? -9.194 7.735 24.148 1.00 96.81 122 SER A CA 1
ATOM 987 C C . SER A 1 122 ? -9.737 8.652 23.050 1.00 96.81 122 SER A C 1
ATOM 989 O O . SER A 1 122 ? -9.157 8.732 21.970 1.00 96.81 122 SER A O 1
ATOM 991 N N . LEU A 1 123 ? -10.819 9.384 23.325 1.00 97.62 123 LEU A N 1
ATOM 992 C CA . LEU A 1 123 ? -11.439 10.297 22.366 1.00 97.62 123 LEU A CA 1
ATOM 993 C C . LEU A 1 123 ? -10.550 11.507 22.042 1.00 97.62 123 LEU A C 1
ATOM 995 O O . LEU A 1 123 ? -10.529 11.967 20.899 1.00 97.62 123 LEU A O 1
ATOM 999 N N . GLU A 1 124 ? -9.806 12.031 23.014 1.00 97.44 124 GLU A N 1
ATOM 1000 C CA . GLU A 1 124 ? -8.805 13.075 22.774 1.00 97.44 124 GLU A CA 1
ATOM 1001 C C . GLU A 1 124 ? -7.660 12.564 21.891 1.00 97.44 124 GLU A C 1
ATOM 1003 O O . GLU A 1 124 ? -7.312 13.221 20.906 1.00 97.44 124 GLU A O 1
ATOM 1008 N N . ALA A 1 125 ? -7.126 11.374 22.182 1.00 96.94 125 ALA A N 1
ATOM 1009 C CA . ALA A 1 125 ? -6.075 10.749 21.378 1.00 96.94 125 ALA A CA 1
ATOM 1010 C C . ALA A 1 125 ? -6.538 10.478 19.935 1.00 96.94 125 ALA A C 1
ATOM 1012 O O . ALA A 1 125 ? -5.833 10.806 18.974 1.00 96.94 125 ALA A O 1
ATOM 1013 N N . ASP A 1 126 ? -7.752 9.951 19.767 1.00 96.25 126 ASP A N 1
ATOM 1014 C CA . ASP A 1 126 ? -8.348 9.710 18.453 1.00 96.25 126 ASP A CA 1
ATOM 1015 C C . ASP A 1 126 ? -8.591 11.017 17.690 1.00 96.25 126 ASP A C 1
ATOM 1017 O O . ASP A 1 126 ? -8.349 11.084 16.483 1.00 96.25 126 ASP A O 1
ATOM 1021 N N . ASN A 1 127 ? -9.009 12.088 18.372 1.00 97.00 127 ASN A N 1
ATOM 1022 C CA . ASN A 1 127 ? -9.170 13.398 17.744 1.00 97.00 127 ASN A CA 1
ATOM 1023 C C . ASN A 1 127 ? -7.838 14.001 17.290 1.00 97.00 127 ASN A C 1
ATOM 1025 O O . ASN A 1 127 ? -7.775 14.521 16.175 1.00 97.00 127 ASN A O 1
ATOM 1029 N N . GLN A 1 128 ? -6.779 13.900 18.099 1.00 96.50 128 GLN A N 1
ATOM 1030 C CA . GLN A 1 128 ? -5.436 14.345 17.709 1.00 96.50 128 GLN A CA 1
ATOM 1031 C C . GLN A 1 128 ? -4.938 13.577 16.481 1.00 96.50 128 GLN A C 1
ATOM 1033 O O . GLN A 1 128 ? -4.474 14.181 15.514 1.00 96.50 128 GLN A O 1
ATOM 1038 N N . LYS A 1 129 ? -5.119 12.252 16.467 1.00 95.75 129 LYS A N 1
ATOM 1039 C CA . LYS A 1 129 ? -4.758 11.407 15.323 1.00 95.75 129 LYS A CA 1
ATOM 1040 C C . LYS A 1 129 ? -5.590 11.723 14.081 1.00 95.75 129 LYS A C 1
ATOM 1042 O O . LYS A 1 129 ? -5.075 11.738 12.966 1.00 95.75 129 LYS A O 1
ATOM 1047 N N . ARG A 1 130 ? -6.883 12.008 14.250 1.00 96.25 130 ARG A N 1
ATOM 1048 C CA . ARG A 1 130 ? -7.756 12.442 13.153 1.00 96.25 130 ARG A CA 1
ATOM 1049 C C . ARG A 1 130 ? -7.292 13.774 12.570 1.00 96.25 130 ARG A C 1
ATOM 1051 O O . ARG A 1 130 ? -7.333 13.942 11.355 1.00 96.25 130 ARG A O 1
ATOM 1058 N N . GLN A 1 131 ? -6.850 14.703 13.415 1.00 96.12 131 GLN A N 1
ATOM 1059 C CA . GLN A 1 131 ? -6.339 15.994 12.973 1.00 96.12 131 GLN A CA 1
ATOM 1060 C C . GLN A 1 131 ? -5.031 15.840 12.186 1.00 96.12 131 GLN A C 1
ATOM 1062 O O . GLN A 1 131 ? -4.950 16.366 11.078 1.00 96.12 131 GLN A O 1
ATOM 1067 N N . SER A 1 132 ? -4.069 15.047 12.676 1.00 95.38 132 SER A N 1
ATOM 1068 C CA . SER A 1 132 ? -2.814 14.801 11.947 1.00 95.38 132 SER A CA 1
ATOM 1069 C C . SER A 1 132 ? -3.060 14.125 10.593 1.00 95.38 132 SER A C 1
ATOM 1071 O O . SER A 1 132 ? -2.544 14.571 9.572 1.00 95.38 132 SER A O 1
ATOM 1073 N N . LEU A 1 133 ? -3.933 13.111 10.547 1.00 94.50 133 LEU A N 1
ATOM 1074 C CA . LEU A 1 133 ? -4.314 12.449 9.295 1.00 94.50 133 LEU A CA 1
ATOM 1075 C C . LEU A 1 133 ? -5.037 13.397 8.332 1.00 94.50 133 LEU A C 1
ATOM 1077 O O . LEU A 1 133 ? -4.849 13.309 7.121 1.00 94.50 133 LEU A O 1
ATOM 1081 N N . SER A 1 134 ? -5.860 14.316 8.842 1.00 95.50 134 SER A N 1
ATOM 1082 C CA . SER A 1 134 ? -6.512 15.323 8.003 1.00 95.50 134 SER A CA 1
ATOM 1083 C C . SER A 1 134 ? -5.504 16.297 7.394 1.00 95.50 134 SER A C 1
ATOM 1085 O O . SER A 1 134 ? -5.686 16.717 6.253 1.00 95.50 134 SER A O 1
ATOM 1087 N N . GLU A 1 135 ? -4.458 16.670 8.130 1.00 93.81 135 GLU A N 1
ATOM 1088 C CA . GLU A 1 135 ? -3.380 17.520 7.622 1.00 93.81 135 GLU A CA 1
ATOM 1089 C C . GLU A 1 135 ? -2.564 16.801 6.542 1.00 93.81 135 GLU A C 1
ATOM 1091 O O . GLU A 1 135 ? -2.303 17.388 5.491 1.00 93.81 135 GLU A O 1
ATOM 1096 N N . GLU A 1 136 ? -2.243 15.519 6.740 1.00 92.38 136 GLU A N 1
ATOM 1097 C CA . GLU A 1 136 ? -1.588 14.677 5.729 1.00 92.38 136 GLU A CA 1
ATOM 1098 C C . GLU A 1 136 ? -2.452 14.525 4.465 1.00 92.38 136 GLU A C 1
ATOM 1100 O O . GLU A 1 136 ? -1.971 14.709 3.344 1.00 92.38 136 GLU A O 1
ATOM 1105 N N . LEU A 1 137 ? -3.757 14.277 4.622 1.00 93.75 137 LEU A N 1
ATOM 1106 C CA . LEU A 1 137 ? -4.696 14.185 3.499 1.00 93.75 137 LEU A CA 1
ATOM 1107 C C . LEU A 1 137 ? -4.809 15.498 2.720 1.00 93.75 137 LEU A C 1
ATOM 1109 O O . LEU A 1 137 ? -4.937 15.468 1.498 1.00 93.75 137 LEU A O 1
ATOM 1113 N N . ASN A 1 138 ? -4.707 16.649 3.389 1.00 93.12 138 ASN A N 1
ATOM 1114 C CA . ASN A 1 138 ? -4.700 17.951 2.721 1.00 93.12 138 ASN A CA 1
ATOM 1115 C C . ASN A 1 138 ? -3.438 18.178 1.868 1.00 93.12 138 ASN A C 1
ATOM 1117 O O . ASN A 1 138 ? -3.467 18.988 0.938 1.00 93.12 138 ASN A O 1
ATOM 1121 N N . GLN A 1 139 ? -2.337 17.476 2.152 1.00 93.25 139 GLN A N 1
ATOM 1122 C CA . GLN A 1 139 ? -1.105 17.540 1.357 1.00 93.25 139 GLN A CA 1
ATOM 1123 C C . GLN A 1 139 ? -1.134 16.599 0.146 1.00 93.25 139 GLN A C 1
ATOM 1125 O O . GLN A 1 139 ? -0.447 16.857 -0.844 1.00 93.25 139 GLN A O 1
ATOM 1130 N N . LEU A 1 140 ? -1.960 15.549 0.182 1.00 93.38 140 LEU A N 1
ATOM 1131 C CA . LEU A 1 140 ? -2.028 14.532 -0.866 1.00 93.38 140 LEU A CA 1
ATOM 1132 C C . LEU A 1 140 ? -2.301 15.100 -2.276 1.00 93.38 140 LEU A C 1
ATOM 1134 O O . LEU A 1 140 ? -1.603 14.692 -3.202 1.00 93.38 140 LEU A O 1
ATOM 1138 N N . PRO A 1 141 ? -3.216 16.072 -2.489 1.00 95.19 141 PRO A N 1
ATOM 1139 C CA . PRO A 1 141 ? -3.428 16.649 -3.817 1.00 95.19 141 PRO A CA 1
ATOM 1140 C C . PRO A 1 141 ? -2.186 17.342 -4.387 1.00 95.19 141 PRO A C 1
ATOM 1142 O O . PRO A 1 141 ? -1.964 17.296 -5.594 1.00 95.19 141 PRO A O 1
ATOM 1145 N N . ARG A 1 142 ? -1.361 17.970 -3.534 1.00 94.69 142 ARG A N 1
ATOM 1146 C CA . ARG A 1 142 ? -0.097 18.582 -3.971 1.00 94.69 142 ARG A CA 1
ATOM 1147 C C . ARG A 1 142 ? 0.892 17.510 -4.408 1.00 94.69 142 ARG A C 1
ATOM 1149 O O . ARG A 1 142 ? 1.398 17.601 -5.513 1.00 94.69 142 ARG A O 1
ATOM 1156 N N . LEU A 1 143 ? 1.065 16.458 -3.606 1.00 94.44 143 LEU A N 1
ATOM 1157 C CA . LEU A 1 143 ? 1.938 15.329 -3.948 1.00 94.44 143 LEU A CA 1
ATOM 1158 C C . LEU A 1 143 ? 1.516 14.634 -5.248 1.00 94.44 143 LEU A C 1
ATOM 1160 O O . LEU A 1 143 ? 2.368 14.273 -6.052 1.00 94.44 143 LEU A O 1
ATOM 1164 N N . VAL A 1 144 ? 0.210 14.467 -5.472 1.00 96.06 144 VAL A N 1
ATOM 1165 C CA . VAL A 1 144 ? -0.314 13.909 -6.727 1.00 96.06 144 VAL A CA 1
ATOM 1166 C C . VAL A 1 144 ? 0.006 14.832 -7.901 1.00 96.06 144 VAL A C 1
ATOM 1168 O O . VAL A 1 144 ? 0.489 14.355 -8.923 1.00 96.06 144 VAL A O 1
ATOM 1171 N N . ASN A 1 145 ? -0.198 16.144 -7.759 1.00 96.19 145 ASN A N 1
ATOM 1172 C CA . ASN A 1 145 ? 0.154 17.097 -8.810 1.00 96.19 145 ASN A CA 1
ATOM 1173 C C . ASN A 1 145 ? 1.661 17.087 -9.106 1.00 96.19 145 ASN A C 1
ATOM 1175 O O . ASN A 1 145 ? 2.040 16.973 -10.270 1.00 96.19 145 ASN A O 1
ATOM 1179 N N . ASP A 1 146 ? 2.506 17.129 -8.076 1.00 96.06 146 ASP A N 1
ATOM 1180 C CA . ASP A 1 146 ? 3.965 17.099 -8.215 1.00 96.06 146 ASP A CA 1
ATOM 1181 C C . ASP A 1 146 ? 4.426 15.805 -8.907 1.00 96.06 146 ASP A C 1
ATOM 1183 O O . ASP A 1 146 ? 5.258 15.846 -9.814 1.00 96.06 146 ASP A O 1
ATOM 1187 N N . LEU A 1 147 ? 3.830 14.658 -8.553 1.00 96.31 147 LEU A N 1
ATOM 1188 C CA . LEU A 1 147 ? 4.093 13.379 -9.213 1.00 96.31 147 LEU A CA 1
ATOM 1189 C C . LEU A 1 147 ? 3.698 13.416 -10.692 1.00 96.31 147 LEU A C 1
ATOM 1191 O O . LEU A 1 147 ? 4.492 13.029 -11.542 1.00 96.31 147 LEU A O 1
ATOM 1195 N N . THR A 1 148 ? 2.498 13.908 -11.014 1.00 96.88 148 THR A N 1
ATOM 1196 C CA . THR A 1 148 ? 2.040 13.985 -12.411 1.00 96.88 148 THR A CA 1
ATOM 1197 C C . THR A 1 148 ? 2.894 14.935 -13.254 1.00 96.88 148 THR A C 1
ATOM 1199 O O . THR A 1 148 ? 3.145 14.654 -14.428 1.00 96.88 148 THR A O 1
ATOM 1202 N N . GLN A 1 149 ? 3.387 16.033 -12.668 1.00 96.62 149 GLN A N 1
ATOM 1203 C CA . GLN A 1 149 ? 4.322 16.944 -13.330 1.00 96.62 149 GLN A CA 1
ATOM 1204 C C . GLN A 1 149 ? 5.658 16.249 -13.593 1.00 96.62 149 GLN A C 1
ATOM 1206 O O . GLN A 1 149 ? 6.102 16.212 -14.739 1.00 96.62 149 GLN A O 1
ATOM 1211 N N . ALA A 1 150 ? 6.241 15.613 -12.574 1.00 96.31 150 ALA A N 1
ATOM 1212 C CA . ALA A 1 150 ? 7.496 14.879 -12.710 1.00 96.31 150 ALA A CA 1
ATOM 1213 C C . ALA A 1 150 ? 7.397 13.721 -13.721 1.00 96.31 150 ALA A C 1
ATOM 1215 O O . ALA A 1 150 ? 8.320 13.497 -14.505 1.00 96.31 150 ALA A O 1
ATOM 1216 N N . GLU A 1 151 ? 6.275 12.995 -13.750 1.00 97.06 151 GLU A N 1
ATOM 1217 C CA . GLU A 1 151 ? 6.021 11.954 -14.750 1.00 97.06 151 GLU A CA 1
ATOM 1218 C C . GLU A 1 151 ? 5.926 12.533 -16.163 1.00 97.06 151 GLU A C 1
ATOM 1220 O O . GLU A 1 151 ? 6.488 11.958 -17.095 1.00 97.06 151 GLU A O 1
ATOM 1225 N N . THR A 1 152 ? 5.262 13.678 -16.333 1.00 96.62 152 THR A N 1
ATOM 1226 C CA . THR A 1 152 ? 5.153 14.346 -17.638 1.00 96.62 152 THR A CA 1
ATOM 1227 C C . THR A 1 152 ? 6.528 14.797 -18.133 1.00 96.62 152 THR A C 1
ATOM 1229 O O . THR A 1 152 ? 6.914 14.458 -19.252 1.00 96.62 152 THR A O 1
ATOM 1232 N N . GLU A 1 153 ? 7.312 15.462 -17.279 1.00 97.31 153 GLU A N 1
ATOM 1233 C CA . GLU A 1 153 ? 8.687 15.878 -17.587 1.00 97.31 153 GLU A CA 1
ATOM 1234 C C . GLU A 1 153 ? 9.578 14.680 -17.942 1.00 97.31 153 GLU A C 1
ATOM 1236 O O . GLU A 1 153 ? 10.341 14.719 -18.912 1.00 97.31 153 GLU A O 1
ATOM 1241 N N . TYR A 1 154 ? 9.454 13.575 -17.202 1.00 97.44 154 TYR A N 1
ATOM 1242 C CA . TYR A 1 154 ? 10.181 12.345 -17.496 1.00 97.44 154 TYR A CA 1
ATOM 1243 C C . TYR A 1 154 ? 9.816 11.771 -18.870 1.00 97.44 154 TYR A C 1
ATOM 1245 O O . TYR A 1 154 ? 10.710 11.389 -19.630 1.00 97.44 154 TYR A O 1
ATOM 1253 N N . GLN A 1 155 ? 8.526 11.710 -19.213 1.00 97.00 155 GLN A N 1
ATOM 1254 C CA . GLN A 1 155 ? 8.079 11.200 -20.513 1.00 97.00 155 GLN A CA 1
ATOM 1255 C C . GLN A 1 155 ? 8.578 12.079 -21.666 1.00 97.00 155 GLN A C 1
ATOM 1257 O O . GLN A 1 155 ? 9.031 11.549 -22.686 1.00 97.00 155 GLN A O 1
ATOM 1262 N N . GLU A 1 156 ? 8.561 13.403 -21.501 1.00 97.31 156 GLU A N 1
ATOM 1263 C CA . GLU A 1 156 ? 9.103 14.343 -22.486 1.00 97.31 156 GLU A CA 1
ATOM 1264 C C . GLU A 1 156 ? 10.609 14.142 -22.690 1.00 97.31 156 GLU A C 1
ATOM 1266 O O . GLU A 1 156 ? 11.069 13.984 -23.826 1.00 97.31 156 GLU A O 1
ATOM 1271 N N . LEU A 1 157 ? 11.381 14.063 -21.602 1.00 97.50 157 LEU A N 1
ATOM 1272 C CA . LEU A 1 157 ? 12.821 13.804 -21.661 1.00 97.50 157 LEU A CA 1
ATOM 1273 C C . LEU A 1 157 ? 13.136 12.433 -22.276 1.00 97.50 157 LEU A C 1
ATOM 1275 O O . LEU A 1 157 ? 14.059 12.314 -23.084 1.00 97.50 157 LEU A O 1
ATOM 1279 N N . ALA A 1 158 ? 12.358 11.399 -21.953 1.00 97.50 158 ALA A N 1
ATOM 1280 C CA . ALA A 1 158 ? 12.527 10.066 -22.524 1.00 97.50 158 ALA A CA 1
ATOM 1281 C C . ALA A 1 158 ? 12.237 10.048 -24.035 1.00 97.50 158 ALA A C 1
ATOM 1283 O O . ALA A 1 158 ? 12.942 9.378 -24.798 1.00 97.50 158 ALA A O 1
ATOM 1284 N N . ALA A 1 159 ? 11.230 10.797 -24.493 1.00 97.12 159 ALA A N 1
ATOM 1285 C CA . ALA A 1 159 ? 10.935 10.956 -25.914 1.00 97.12 159 ALA A CA 1
ATOM 1286 C C . ALA A 1 159 ? 12.072 11.689 -26.646 1.00 97.12 159 ALA A C 1
ATOM 1288 O O . ALA A 1 159 ? 12.546 11.210 -27.681 1.00 97.12 159 ALA A O 1
ATOM 1289 N N . GLN A 1 160 ? 12.574 12.789 -26.073 1.00 96.94 160 GLN A N 1
ATOM 1290 C CA . GLN 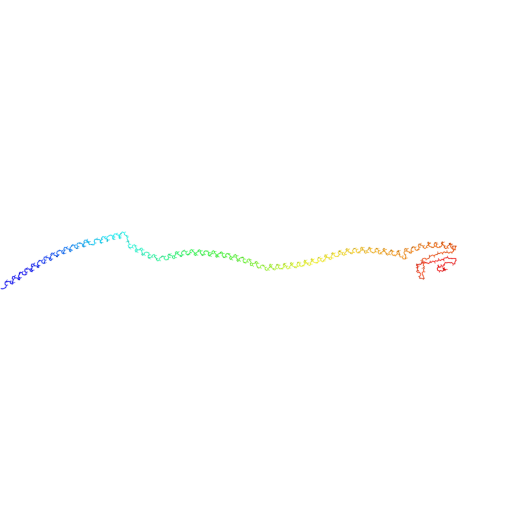A 1 160 ? 13.720 13.529 -26.613 1.00 96.94 160 GLN A CA 1
ATOM 1291 C C . GLN A 1 160 ? 14.978 12.654 -26.684 1.00 96.94 160 GLN A C 1
ATOM 1293 O O . GLN A 1 160 ? 15.674 12.648 -27.701 1.00 96.94 160 GLN A O 1
ATOM 1298 N N . GLN A 1 161 ? 15.248 11.856 -25.645 1.00 97.56 161 GLN A N 1
ATOM 1299 C CA . GLN A 1 161 ? 16.373 10.922 -25.622 1.00 97.56 161 GLN A CA 1
ATOM 1300 C C . GLN A 1 161 ? 16.269 9.888 -26.749 1.00 97.56 161 GLN A C 1
ATOM 1302 O O . GLN A 1 161 ? 17.256 9.647 -27.448 1.00 97.56 161 GLN A O 1
ATOM 1307 N N . LYS A 1 162 ? 15.089 9.286 -26.952 1.00 97.00 162 LYS A N 1
ATOM 1308 C CA . LYS A 1 162 ? 14.862 8.315 -28.035 1.00 97.00 162 LYS A CA 1
ATOM 1309 C C . LYS A 1 162 ? 15.086 8.944 -29.408 1.00 97.00 162 LYS A C 1
ATOM 1311 O O . LYS A 1 162 ? 15.794 8.362 -30.227 1.00 97.00 162 LYS A O 1
ATOM 1316 N N . GLN A 1 163 ? 14.553 10.143 -29.639 1.00 97.06 163 GLN A N 1
ATOM 1317 C CA . GLN A 1 163 ? 14.738 10.861 -30.900 1.00 97.06 163 GLN A CA 1
ATOM 1318 C C . GLN A 1 163 ? 16.217 11.196 -31.149 1.00 97.06 163 GLN A C 1
ATOM 1320 O O . GLN A 1 163 ? 16.734 10.975 -32.245 1.00 97.06 163 GLN A O 1
ATOM 1325 N N . ALA A 1 164 ? 16.928 11.676 -30.125 1.00 95.94 164 ALA A N 1
ATOM 1326 C CA . ALA A 1 164 ? 18.356 11.963 -30.219 1.00 95.94 164 ALA A CA 1
ATOM 1327 C C . ALA A 1 164 ? 19.180 10.696 -30.510 1.00 95.94 164 ALA A C 1
ATOM 1329 O O . ALA A 1 164 ? 20.095 10.730 -31.335 1.00 95.94 164 ALA A O 1
ATOM 1330 N N . GLN A 1 165 ? 18.838 9.566 -29.883 1.00 97.12 165 GLN A N 1
ATOM 1331 C CA . GLN A 1 165 ? 19.472 8.277 -30.167 1.00 97.12 165 GLN A CA 1
ATOM 1332 C C . GLN A 1 165 ? 19.219 7.826 -31.605 1.00 97.12 165 GLN A C 1
ATOM 1334 O O . GLN A 1 165 ? 20.158 7.394 -32.271 1.00 97.12 165 GLN A O 1
ATOM 1339 N N . GLU A 1 166 ? 17.992 7.945 -32.109 1.00 97.19 166 GLU A N 1
ATOM 1340 C CA . GLU A 1 166 ? 17.675 7.587 -33.492 1.00 97.19 166 GLU A CA 1
ATOM 1341 C C . GLU A 1 166 ? 18.500 8.417 -34.486 1.00 97.19 166 GLU A C 1
ATOM 1343 O O . GLU A 1 166 ? 19.145 7.858 -35.376 1.00 97.19 166 GLU A O 1
ATOM 1348 N N . ILE A 1 167 ? 18.570 9.736 -34.282 1.00 96.75 167 ILE A N 1
ATOM 1349 C CA . ILE A 1 167 ? 19.399 10.633 -35.099 1.00 96.75 167 ILE A CA 1
ATOM 1350 C C . ILE A 1 167 ? 20.874 10.220 -35.020 1.00 96.75 167 ILE A C 1
ATOM 1352 O O . ILE A 1 167 ? 21.544 10.125 -36.052 1.00 96.75 167 ILE A O 1
ATOM 1356 N N . MET A 1 168 ? 21.384 9.923 -33.820 1.00 97.56 168 MET A N 1
ATOM 1357 C CA . MET A 1 168 ? 22.759 9.457 -33.626 1.00 97.56 168 MET A CA 1
ATOM 1358 C C . MET A 1 168 ? 23.036 8.179 -34.430 1.00 97.56 168 MET A C 1
ATOM 1360 O O . MET A 1 168 ? 24.056 8.095 -35.117 1.00 97.56 168 MET A O 1
ATOM 1364 N N . TRP A 1 169 ? 22.132 7.197 -34.383 1.00 97.12 169 TRP A N 1
ATOM 1365 C CA . TRP A 1 169 ? 22.264 5.950 -35.138 1.00 97.12 169 TRP A CA 1
ATOM 1366 C C . TRP A 1 169 ? 22.229 6.184 -36.649 1.00 97.12 169 TRP A C 1
ATOM 1368 O O . TRP A 1 169 ? 23.082 5.652 -37.363 1.00 97.12 169 TRP A O 1
ATOM 1378 N N . GLN A 1 170 ? 21.316 7.026 -37.138 1.00 97.31 170 GLN A N 1
ATOM 1379 C CA . GLN A 1 170 ? 21.239 7.385 -38.555 1.00 97.31 170 GLN A CA 1
ATOM 1380 C C . GLN A 1 170 ? 22.522 8.076 -39.042 1.00 97.31 170 GLN A C 1
ATOM 1382 O O . GLN A 1 170 ? 23.047 7.738 -40.106 1.00 97.31 170 GLN A O 1
ATOM 1387 N N . VAL A 1 171 ? 23.059 9.024 -38.266 1.00 96.94 171 VAL A N 1
ATOM 1388 C CA . VAL A 1 171 ? 24.313 9.722 -38.598 1.00 96.94 171 VAL A CA 1
ATOM 1389 C C . VAL A 1 171 ? 25.494 8.754 -38.575 1.00 96.94 171 VAL A C 1
ATOM 1391 O O . VAL A 1 171 ? 26.310 8.768 -39.496 1.00 96.94 171 VAL A O 1
ATOM 1394 N N . ARG A 1 172 ? 25.566 7.865 -37.579 1.00 97.00 172 ARG A N 1
ATOM 1395 C CA . ARG A 1 172 ? 26.620 6.848 -37.482 1.00 97.00 172 ARG A CA 1
ATOM 1396 C C . ARG A 1 172 ? 26.604 5.894 -38.678 1.00 97.00 172 ARG A C 1
ATOM 1398 O O . ARG A 1 172 ? 27.662 5.617 -39.237 1.00 97.00 172 ARG A O 1
ATOM 1405 N N . ALA A 1 173 ? 25.422 5.448 -39.104 1.00 96.62 173 ALA A N 1
ATOM 1406 C CA . ALA A 1 173 ? 25.265 4.599 -40.283 1.00 96.62 173 ALA A CA 1
ATOM 1407 C C . ALA A 1 173 ? 25.706 5.316 -41.570 1.00 96.62 173 ALA A C 1
ATOM 1409 O O . ALA A 1 173 ? 26.454 4.750 -42.367 1.00 96.62 173 ALA A O 1
ATOM 1410 N N . LYS A 1 174 ? 25.315 6.587 -41.751 1.00 96.94 174 LYS A N 1
ATOM 1411 C CA . LYS A 1 174 ? 25.771 7.408 -42.887 1.00 96.94 174 LYS A CA 1
ATOM 1412 C C . LYS A 1 174 ? 27.290 7.578 -42.893 1.00 96.94 174 LYS A C 1
ATOM 1414 O O . LYS A 1 174 ? 27.906 7.461 -43.946 1.00 96.94 174 LYS A O 1
ATOM 1419 N N . LEU A 1 175 ? 27.898 7.812 -41.731 1.00 97.38 175 LEU A N 1
ATOM 1420 C CA . LEU A 1 175 ? 29.346 7.973 -41.607 1.00 97.38 175 LEU A CA 1
ATOM 1421 C C . LEU A 1 175 ? 30.101 6.682 -41.957 1.00 97.38 175 LEU A C 1
ATOM 1423 O O . LEU A 1 175 ? 31.095 6.738 -42.679 1.00 97.38 175 LEU A O 1
ATOM 1427 N N . GLN A 1 176 ? 29.601 5.526 -41.514 1.00 97.12 176 GLN A N 1
ATOM 1428 C CA . GLN A 1 176 ? 30.148 4.226 -41.909 1.00 97.12 176 GLN A CA 1
ATOM 1429 C C . GLN A 1 176 ? 30.006 3.986 -43.419 1.00 97.12 176 GLN A C 1
ATOM 1431 O O . GLN A 1 176 ? 30.945 3.542 -44.071 1.00 97.12 176 GLN A O 1
ATOM 1436 N N . HIS A 1 177 ? 28.863 4.333 -44.009 1.00 96.38 177 HIS A N 1
ATOM 1437 C CA . HIS A 1 177 ? 28.689 4.208 -45.452 1.00 96.38 177 HIS A CA 1
ATOM 1438 C C . HIS A 1 177 ? 29.671 5.099 -46.233 1.00 96.38 177 HIS A C 1
ATOM 1440 O O . HIS A 1 177 ? 30.265 4.662 -47.219 1.00 96.38 177 HIS A O 1
ATOM 1446 N N . CYS A 1 178 ? 29.897 6.333 -45.772 1.00 96.38 178 CYS A N 1
ATOM 1447 C CA . CYS A 1 178 ? 30.881 7.233 -46.370 1.00 96.38 178 CYS A CA 1
ATOM 1448 C C . CYS A 1 178 ? 32.308 6.671 -46.297 1.00 96.38 178 CYS A C 1
ATOM 1450 O O . CYS A 1 178 ? 33.040 6.775 -47.281 1.00 96.38 178 CYS A O 1
ATOM 1452 N N . SER A 1 179 ? 32.703 6.049 -45.180 1.00 96.69 179 SER A N 1
ATOM 1453 C CA . SER A 1 179 ? 34.040 5.451 -45.062 1.00 96.69 179 SER A CA 1
ATOM 1454 C C . SER A 1 179 ? 34.215 4.240 -45.987 1.00 96.69 179 SER A C 1
ATOM 1456 O O . SER A 1 179 ? 35.253 4.105 -46.636 1.00 96.69 179 SER A O 1
ATOM 1458 N N . GLU A 1 180 ? 33.185 3.404 -46.141 1.00 96.81 180 GLU A N 1
ATOM 1459 C CA . GLU A 1 180 ? 33.179 2.302 -47.114 1.00 96.81 180 GLU A CA 1
ATOM 1460 C C . GLU A 1 180 ? 33.288 2.809 -48.561 1.00 96.81 180 GLU A C 1
ATOM 1462 O O . GLU A 1 180 ? 34.035 2.248 -49.371 1.00 96.81 180 GLU A O 1
ATOM 1467 N N . LEU A 1 181 ? 32.567 3.883 -48.900 1.00 96.69 181 LEU A N 1
ATOM 1468 C CA . LEU A 1 181 ? 32.653 4.519 -50.216 1.00 96.69 181 LEU A CA 1
ATOM 1469 C C . LEU A 1 181 ? 34.039 5.112 -50.479 1.00 96.69 181 LEU A C 1
ATOM 1471 O O . LEU A 1 181 ? 34.531 5.017 -51.603 1.00 96.69 181 LEU A O 1
ATOM 1475 N N . GLU A 1 182 ? 34.691 5.685 -49.468 1.00 96.81 182 GLU A N 1
ATOM 1476 C CA . GLU A 1 182 ? 36.043 6.225 -49.605 1.00 96.81 182 GLU A CA 1
ATOM 1477 C C . GLU A 1 182 ? 37.065 5.124 -49.929 1.00 96.81 182 GLU A C 1
ATOM 1479 O O . GLU A 1 182 ? 37.906 5.300 -50.814 1.00 96.81 182 GLU A O 1
ATOM 1484 N N . ILE A 1 183 ? 36.955 3.959 -49.282 1.00 96.75 183 ILE A N 1
ATOM 1485 C CA . ILE A 1 183 ? 37.796 2.792 -49.588 1.00 96.75 183 ILE A CA 1
ATOM 1486 C C . ILE A 1 183 ? 37.576 2.345 -51.040 1.00 96.75 183 ILE A C 1
ATOM 1488 O O . ILE A 1 183 ? 38.543 2.210 -51.794 1.00 96.75 183 ILE A O 1
ATOM 1492 N N . LYS A 1 184 ? 36.313 2.188 -51.461 1.00 96.31 184 LYS A N 1
ATOM 1493 C CA . LYS A 1 184 ? 35.965 1.798 -52.840 1.00 96.31 184 LYS A CA 1
ATOM 1494 C C . LYS A 1 184 ? 36.458 2.812 -53.868 1.00 96.31 184 LYS A C 1
ATOM 1496 O O . LYS A 1 184 ? 36.942 2.422 -54.928 1.00 96.31 184 LYS A O 1
ATOM 1501 N N . LYS A 1 185 ? 36.366 4.110 -53.565 1.00 97.00 185 LYS A N 1
ATOM 1502 C CA . LYS A 1 185 ? 36.879 5.177 -54.430 1.00 97.00 185 LYS A CA 1
ATOM 1503 C C . LYS A 1 185 ? 38.384 5.016 -54.648 1.00 97.00 185 LYS A C 1
ATOM 1505 O O . LYS A 1 185 ? 38.814 4.968 -55.796 1.00 97.00 185 LYS A O 1
ATOM 1510 N N . ARG A 1 186 ? 39.161 4.847 -53.572 1.00 96.69 186 ARG A N 1
ATOM 1511 C CA . ARG A 1 186 ? 40.620 4.645 -53.653 1.00 96.69 186 ARG A CA 1
ATOM 1512 C C . ARG A 1 186 ? 40.989 3.391 -54.449 1.00 96.69 186 ARG A C 1
ATOM 1514 O O . ARG A 1 186 ? 41.954 3.405 -55.209 1.00 96.69 186 ARG A O 1
ATOM 1521 N N . GLU A 1 187 ? 40.233 2.306 -54.297 1.00 96.69 187 GLU A N 1
ATOM 1522 C CA . GLU A 1 187 ? 40.428 1.083 -55.085 1.00 96.69 187 GLU A CA 1
ATOM 1523 C C . GLU A 1 187 ? 40.166 1.322 -56.580 1.00 96.69 187 GLU A C 1
ATOM 1525 O O . GLU A 1 187 ? 40.997 0.976 -57.421 1.00 96.69 187 GLU A O 1
ATOM 1530 N N . LYS A 1 188 ? 39.048 1.974 -56.923 1.00 95.69 188 LYS A N 1
ATOM 1531 C CA . LYS A 1 188 ? 38.710 2.304 -58.314 1.00 95.69 188 LYS A CA 1
ATOM 1532 C C . LYS A 1 188 ? 39.702 3.273 -58.946 1.00 95.69 188 LYS A C 1
ATOM 1534 O O . LYS A 1 188 ? 40.046 3.086 -60.108 1.00 95.69 188 LYS A O 1
ATOM 1539 N N . GLU A 1 189 ? 40.204 4.251 -58.199 1.00 96.75 189 GLU A N 1
ATOM 1540 C CA . GLU A 1 189 ? 41.265 5.153 -58.662 1.00 96.75 189 GLU A CA 1
ATOM 1541 C C . GLU A 1 189 ? 42.547 4.382 -59.004 1.00 96.75 189 GLU A C 1
ATOM 1543 O O . GLU A 1 189 ? 43.133 4.608 -60.062 1.00 96.75 189 GLU A O 1
ATOM 1548 N N . ARG A 1 190 ? 42.953 3.413 -58.170 1.00 96.31 190 ARG A N 1
ATOM 1549 C CA . ARG A 1 190 ? 44.108 2.547 -58.467 1.00 96.31 190 ARG A CA 1
ATOM 1550 C C . ARG A 1 190 ? 43.894 1.718 -59.733 1.00 96.31 190 ARG A C 1
ATOM 1552 O O . ARG A 1 190 ? 44.785 1.680 -60.579 1.00 96.31 190 ARG A O 1
ATOM 1559 N N . LEU A 1 191 ? 42.723 1.094 -59.875 1.00 96.38 191 LEU A N 1
ATOM 1560 C CA . LEU A 1 191 ? 42.378 0.310 -61.066 1.00 96.38 191 LEU A CA 1
ATOM 1561 C C . LEU A 1 191 ? 42.347 1.176 -62.330 1.00 96.38 191 LEU A C 1
ATOM 1563 O O . LEU A 1 191 ? 42.827 0.748 -63.373 1.00 96.38 191 LEU A O 1
ATOM 1567 N N . LEU A 1 192 ? 41.839 2.408 -62.242 1.00 96.31 192 LEU A N 1
ATOM 1568 C CA . LEU A 1 192 ? 41.815 3.343 -63.365 1.00 96.31 192 LEU A CA 1
ATOM 1569 C C . LEU A 1 192 ? 43.232 3.721 -63.816 1.00 96.31 192 LEU A C 1
ATOM 1571 O O . LEU A 1 192 ? 43.503 3.761 -65.014 1.00 96.31 192 LEU A O 1
ATOM 1575 N N . VAL A 1 193 ? 44.146 3.968 -62.871 1.00 96.50 193 VAL A N 1
ATOM 1576 C CA . VAL A 1 193 ? 45.556 4.251 -63.186 1.00 96.50 193 VAL A CA 1
ATOM 1577 C C . VAL A 1 193 ? 46.219 3.051 -63.868 1.00 96.50 193 VAL A C 1
ATOM 1579 O O . VAL A 1 193 ? 46.936 3.232 -64.852 1.00 96.50 193 VAL A O 1
ATOM 1582 N N . GLN A 1 194 ? 45.964 1.831 -63.385 1.00 95.94 194 GLN A N 1
ATOM 1583 C CA . GLN A 1 194 ? 46.473 0.604 -64.009 1.00 95.94 194 GLN A CA 1
ATOM 1584 C C . GLN A 1 194 ? 45.923 0.422 -65.427 1.00 95.94 194 GLN A C 1
ATOM 1586 O O . GLN A 1 194 ? 46.707 0.301 -66.366 1.00 95.94 194 GLN A O 1
ATOM 1591 N N . ALA A 1 195 ? 44.603 0.510 -65.596 1.00 95.38 195 ALA A N 1
ATOM 1592 C CA . ALA A 1 195 ? 43.946 0.380 -66.892 1.00 95.38 195 ALA A CA 1
ATOM 1593 C C . ALA A 1 195 ? 44.414 1.453 -67.891 1.00 95.38 195 ALA A C 1
ATOM 1595 O O . ALA A 1 195 ? 44.636 1.151 -69.057 1.00 95.38 195 ALA A O 1
ATOM 1596 N N . SER A 1 196 ? 44.626 2.695 -67.444 1.00 95.69 196 SER A N 1
ATOM 1597 C CA . SER A 1 196 ? 45.165 3.777 -68.282 1.00 95.69 196 SER A CA 1
ATOM 1598 C C . SER A 1 196 ? 46.602 3.499 -68.741 1.00 95.69 196 SER A C 1
ATOM 1600 O O . SER A 1 196 ? 46.960 3.742 -69.894 1.00 95.69 196 SER A O 1
ATOM 1602 N N . ARG A 1 197 ? 47.437 2.927 -67.862 1.00 95.75 197 ARG A N 1
ATOM 1603 C CA . ARG A 1 197 ? 48.794 2.502 -68.230 1.00 95.75 197 ARG A CA 1
ATOM 1604 C C . ARG A 1 197 ? 48.769 1.364 -69.249 1.00 95.75 197 ARG A C 1
ATOM 1606 O O . ARG A 1 197 ? 49.538 1.409 -70.206 1.00 95.75 197 ARG A O 1
ATOM 1613 N N . GLU A 1 198 ? 47.922 0.363 -69.036 1.00 95.62 198 GLU A N 1
ATOM 1614 C CA . GLU A 1 198 ? 47.743 -0.753 -69.969 1.00 95.62 198 GLU A CA 1
ATOM 1615 C C . GLU A 1 198 ? 47.244 -0.260 -71.326 1.00 95.62 198 GLU A C 1
ATOM 1617 O O . GLU A 1 198 ? 47.826 -0.606 -72.348 1.00 95.62 198 GLU A O 1
ATOM 1622 N N . GLU A 1 199 ? 46.237 0.614 -71.340 1.00 96.44 199 GLU A N 1
ATOM 1623 C CA . GLU A 1 199 ? 45.709 1.235 -72.555 1.00 96.44 199 GLU A CA 1
ATOM 1624 C C . GLU A 1 199 ? 46.809 1.955 -73.339 1.00 96.44 199 GLU A C 1
ATOM 1626 O O . GLU A 1 199 ? 46.937 1.735 -74.542 1.00 96.44 199 GLU A O 1
ATOM 1631 N N . LYS A 1 200 ? 47.667 2.728 -72.660 1.00 95.62 200 LYS A N 1
ATOM 1632 C CA . LYS A 1 200 ? 48.815 3.382 -73.296 1.00 95.62 200 LYS A CA 1
ATOM 1633 C C . LYS A 1 200 ? 49.792 2.374 -73.907 1.00 95.62 200 LYS A C 1
ATOM 1635 O O . LYS A 1 200 ? 50.185 2.543 -75.055 1.00 95.62 200 LYS A O 1
ATOM 1640 N N . ILE A 1 201 ? 50.156 1.319 -73.173 1.00 94.88 201 ILE A N 1
ATOM 1641 C CA . ILE A 1 201 ? 51.049 0.263 -73.682 1.00 94.88 201 ILE A CA 1
ATOM 1642 C C . ILE A 1 201 ? 50.431 -0.404 -74.913 1.00 94.88 201 ILE A C 1
ATOM 1644 O O . ILE A 1 201 ? 51.110 -0.572 -75.923 1.00 94.88 201 ILE A O 1
ATOM 1648 N N . TYR A 1 202 ? 49.148 -0.762 -74.862 1.00 94.88 202 TYR A N 1
ATOM 1649 C CA . TYR A 1 202 ? 48.460 -1.372 -75.997 1.00 94.88 202 TYR A CA 1
ATOM 1650 C C . TYR A 1 202 ? 48.360 -0.429 -77.191 1.00 94.88 202 TYR A C 1
ATOM 1652 O O . TYR A 1 202 ? 48.500 -0.883 -78.324 1.00 94.88 202 TYR A O 1
ATOM 1660 N N . ARG A 1 203 ? 48.169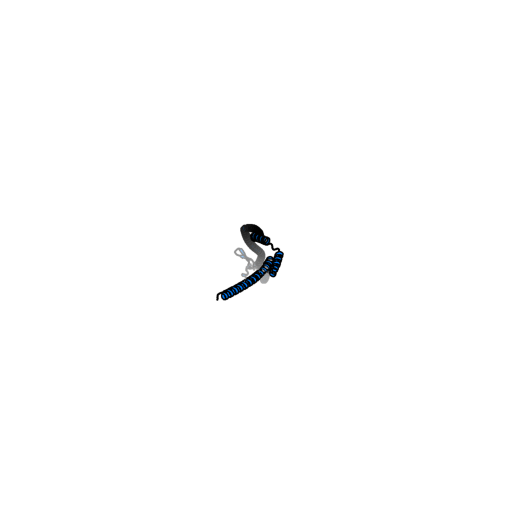 0.872 -76.961 1.00 93.81 203 ARG A N 1
ATOM 1661 C CA . ARG A 1 203 ? 48.184 1.890 -78.013 1.00 93.81 203 ARG A CA 1
ATOM 1662 C C . ARG A 1 203 ? 49.562 1.999 -78.668 1.00 93.81 203 ARG A C 1
ATOM 1664 O O . ARG A 1 203 ? 49.645 1.980 -79.895 1.00 93.81 203 ARG A O 1
ATOM 1671 N N . ASP A 1 204 ? 50.625 2.044 -77.866 1.00 91.56 204 ASP A N 1
ATOM 1672 C CA . ASP A 1 204 ? 52.009 2.096 -78.347 1.00 91.56 204 ASP A CA 1
ATOM 1673 C C . ASP A 1 204 ? 52.358 0.823 -79.142 1.00 91.56 204 ASP A C 1
ATOM 1675 O O . ASP A 1 204 ? 52.906 0.904 -80.242 1.00 91.56 204 ASP A O 1
ATOM 1679 N N . LEU A 1 205 ? 51.967 -0.357 -78.644 1.00 92.56 205 LEU A N 1
ATOM 1680 C CA . LEU A 1 205 ? 52.123 -1.631 -79.353 1.00 92.56 205 LEU A CA 1
ATOM 1681 C C . LEU A 1 205 ? 51.321 -1.653 -80.659 1.00 92.56 205 LEU A C 1
ATOM 1683 O O . LEU A 1 205 ? 51.861 -2.023 -81.697 1.00 92.56 205 LEU A O 1
ATOM 1687 N N . ALA A 1 206 ? 50.056 -1.231 -80.646 1.00 91.38 206 ALA A N 1
ATOM 1688 C CA . ALA A 1 206 ? 49.226 -1.186 -81.848 1.00 91.38 206 ALA A CA 1
ATOM 1689 C C . ALA A 1 206 ? 49.818 -0.260 -82.923 1.00 91.38 206 ALA A C 1
ATOM 1691 O O . ALA A 1 206 ? 49.745 -0.571 -84.111 1.00 91.38 206 ALA A O 1
ATOM 1692 N N . GLN A 1 207 ? 50.442 0.851 -82.520 1.00 90.25 207 GLN A N 1
ATOM 1693 C CA . GLN A 1 207 ? 51.155 1.739 -83.434 1.00 90.25 207 GLN A CA 1
ATOM 1694 C C . GLN A 1 207 ? 52.450 1.099 -83.956 1.00 90.25 207 GLN A C 1
ATOM 1696 O O . GLN A 1 207 ? 52.689 1.112 -85.164 1.00 90.25 207 GLN A O 1
ATOM 1701 N N . ALA A 1 208 ? 53.263 0.509 -83.074 1.00 90.06 208 ALA A N 1
ATOM 1702 C CA . ALA A 1 208 ? 54.527 -0.130 -83.435 1.00 90.06 208 ALA A CA 1
ATOM 1703 C C . ALA A 1 208 ? 54.340 -1.356 -84.345 1.00 90.06 208 ALA A C 1
ATOM 1705 O O . ALA A 1 208 ? 55.129 -1.560 -85.259 1.00 90.06 208 ALA A O 1
ATOM 1706 N N . PHE A 1 209 ? 53.285 -2.149 -84.153 1.00 88.44 209 PHE A N 1
ATOM 1707 C CA . PHE A 1 209 ? 52.936 -3.284 -85.020 1.00 88.44 209 PHE A CA 1
ATOM 1708 C C . PHE A 1 209 ? 51.981 -2.903 -86.165 1.00 88.44 209 PHE A C 1
ATOM 1710 O O . PHE A 1 209 ? 51.539 -3.766 -86.922 1.00 88.44 209 PHE A O 1
ATOM 1717 N N . GLY A 1 210 ? 51.645 -1.618 -86.306 1.00 87.31 210 GLY A N 1
ATOM 1718 C CA . GLY A 1 210 ? 50.807 -1.113 -87.387 1.00 87.31 210 GLY A CA 1
ATOM 1719 C C . GLY A 1 210 ? 51.560 -0.973 -88.713 1.00 87.31 210 GLY A C 1
ATOM 1720 O O . GLY A 1 210 ? 52.779 -1.121 -88.794 1.00 87.31 210 GLY A O 1
ATOM 1721 N N . LYS A 1 211 ? 50.826 -0.587 -89.764 1.00 80.19 211 LYS A N 1
ATOM 1722 C CA . LYS A 1 211 ? 51.351 -0.464 -91.141 1.00 80.19 211 LYS A CA 1
ATOM 1723 C C . LYS A 1 211 ? 52.569 0.459 -91.281 1.00 80.19 211 LYS A C 1
ATOM 1725 O O . LYS A 1 211 ? 53.338 0.290 -92.212 1.00 80.19 211 LYS A O 1
ATOM 1730 N N . LYS A 1 212 ? 52.715 1.443 -90.386 1.00 79.00 212 LYS A N 1
ATOM 1731 C CA . LYS A 1 212 ? 53.805 2.437 -90.388 1.00 79.00 212 LYS A CA 1
ATOM 1732 C C . LYS A 1 212 ? 54.911 2.150 -89.363 1.00 79.00 212 LYS A C 1
ATOM 1734 O O . LYS A 1 212 ? 55.788 2.981 -89.175 1.00 79.00 212 LYS A O 1
ATOM 1739 N N . GLY A 1 213 ? 54.810 1.047 -88.625 1.00 84.75 213 GLY A N 1
ATOM 1740 C CA . GLY A 1 213 ? 55.741 0.710 -87.552 1.00 84.75 213 GLY A CA 1
ATOM 1741 C C . GLY A 1 213 ? 56.825 -0.260 -88.016 1.00 84.75 213 GLY A C 1
ATOM 1742 O O . GLY A 1 213 ? 57.414 -0.091 -89.080 1.00 84.75 213 GLY A O 1
ATOM 1743 N N . VAL A 1 214 ? 57.049 -1.319 -87.238 1.00 88.44 214 VAL A N 1
ATOM 1744 C CA . VAL A 1 214 ? 58.041 -2.371 -87.502 1.00 88.44 214 VAL A CA 1
ATOM 1745 C C . VAL A 1 214 ? 57.861 -2.984 -88.890 1.00 88.44 214 VAL A C 1
ATOM 1747 O O . VAL A 1 214 ? 58.853 -3.285 -89.538 1.00 88.44 214 VAL A O 1
ATOM 1750 N N . GLN A 1 215 ? 56.627 -3.122 -89.387 1.00 84.69 215 GLN A N 1
ATOM 1751 C CA . GLN A 1 215 ? 56.395 -3.610 -90.749 1.00 84.69 215 GLN A CA 1
ATOM 1752 C C . GLN A 1 215 ? 57.045 -2.701 -91.806 1.00 84.69 215 GLN A C 1
ATOM 1754 O O . GLN A 1 215 ? 57.706 -3.211 -92.703 1.00 84.69 215 GLN A O 1
ATOM 1759 N N . ALA A 1 216 ? 56.880 -1.379 -91.693 1.00 84.88 216 ALA A N 1
ATOM 1760 C CA . ALA A 1 216 ? 57.492 -0.427 -92.618 1.00 84.88 216 ALA A CA 1
ATOM 1761 C C . ALA A 1 216 ? 59.019 -0.426 -92.476 1.00 84.88 216 ALA A C 1
ATOM 1763 O O . ALA A 1 216 ? 59.714 -0.536 -93.477 1.00 84.88 216 ALA A O 1
ATOM 1764 N N . LEU A 1 217 ? 59.532 -0.425 -91.239 1.00 85.12 217 LEU A N 1
ATOM 1765 C CA . LEU A 1 217 ? 60.972 -0.494 -90.970 1.00 85.12 217 LEU A CA 1
ATOM 1766 C C . LEU A 1 217 ? 61.614 -1.767 -91.546 1.00 85.12 217 LEU A C 1
ATOM 1768 O O . LEU A 1 217 ? 62.685 -1.703 -92.137 1.00 85.12 217 LEU A O 1
ATOM 1772 N N . LEU A 1 218 ? 60.967 -2.929 -91.394 1.00 86.88 218 LEU A N 1
ATOM 1773 C CA . LEU A 1 218 ? 61.455 -4.187 -91.966 1.00 86.88 218 LEU A CA 1
ATOM 1774 C C . LEU A 1 218 ? 61.475 -4.139 -93.498 1.00 86.88 218 LEU A C 1
ATOM 1776 O O . LEU A 1 218 ? 62.415 -4.655 -94.095 1.00 86.88 218 LEU A O 1
ATOM 1780 N N . ILE A 1 219 ? 60.469 -3.520 -94.128 1.00 86.62 219 ILE A N 1
ATOM 1781 C CA . ILE A 1 219 ? 60.453 -3.310 -95.582 1.00 86.62 219 ILE A CA 1
ATOM 1782 C C . ILE A 1 219 ? 61.612 -2.388 -95.982 1.00 86.62 219 ILE A C 1
ATOM 1784 O O . ILE A 1 219 ? 62.408 -2.773 -96.831 1.00 86.62 219 ILE A O 1
ATOM 1788 N N . GLU A 1 220 ? 61.768 -1.228 -95.339 1.00 85.19 220 GLU A N 1
ATOM 1789 C CA . GLU A 1 220 ? 62.863 -0.286 -95.619 1.00 85.19 220 GLU A CA 1
ATOM 1790 C C . GLU A 1 220 ? 64.249 -0.920 -95.457 1.00 85.19 220 GLU A C 1
ATOM 1792 O O . GLU A 1 220 ? 65.129 -0.674 -96.276 1.00 85.19 220 GLU A O 1
ATOM 1797 N N . MET A 1 221 ? 64.448 -1.764 -94.438 1.00 86.88 221 MET A N 1
ATOM 1798 C CA . MET A 1 221 ? 65.717 -2.468 -94.233 1.00 86.88 221 MET A CA 1
ATOM 1799 C C . MET A 1 221 ? 65.975 -3.559 -95.280 1.00 86.88 221 MET A C 1
ATOM 1801 O O . MET A 1 221 ? 67.124 -3.766 -95.658 1.00 86.88 221 MET A O 1
ATOM 1805 N N . ALA A 1 222 ? 64.937 -4.261 -95.746 1.00 90.12 222 ALA A N 1
ATOM 1806 C CA . ALA A 1 222 ? 65.085 -5.342 -96.721 1.00 90.12 222 ALA A CA 1
ATOM 1807 C C . ALA A 1 222 ? 65.281 -4.834 -98.160 1.00 90.12 222 ALA A C 1
ATOM 1809 O O . ALA A 1 222 ? 65.879 -5.532 -98.977 1.00 90.12 222 ALA A O 1
ATOM 1810 N N . LEU A 1 223 ? 64.789 -3.635 -98.489 1.00 90.06 223 LEU A N 1
ATOM 1811 C CA . LEU A 1 223 ? 64.817 -3.111 -99.857 1.00 90.06 223 LEU A CA 1
ATOM 1812 C C . LEU A 1 223 ? 66.229 -2.965 -100.454 1.00 90.06 223 LEU A C 1
ATOM 1814 O O . LEU A 1 223 ? 66.419 -3.474 -101.554 1.00 90.06 223 LEU A O 1
ATOM 1818 N N . PRO A 1 224 ? 67.236 -2.384 -99.771 1.00 88.25 224 PRO A N 1
ATOM 1819 C CA . PRO A 1 224 ? 68.596 -2.292 -100.312 1.00 88.25 224 PRO A CA 1
ATOM 1820 C C . PRO A 1 224 ? 69.247 -3.657 -100.569 1.00 88.25 224 PRO A C 1
ATOM 1822 O O . PRO A 1 224 ? 70.002 -3.822 -101.528 1.00 88.25 224 PRO A O 1
ATOM 1825 N N . GLU A 1 225 ? 68.962 -4.654 -99.724 1.00 89.88 225 GLU A N 1
ATOM 1826 C CA . GLU A 1 225 ? 69.449 -6.024 -99.931 1.00 89.88 225 GLU A CA 1
ATOM 1827 C C . GLU A 1 225 ? 68.792 -6.654 -101.166 1.00 89.88 225 GLU A C 1
ATOM 1829 O O . GLU A 1 225 ? 69.476 -7.281 -101.978 1.00 89.88 225 GLU A O 1
ATOM 1834 N N . ILE A 1 226 ? 67.484 -6.433 -101.343 1.00 90.25 226 ILE A N 1
ATOM 1835 C CA . ILE A 1 226 ? 66.734 -6.869 -102.527 1.00 90.25 226 ILE A CA 1
ATOM 1836 C C . ILE A 1 226 ? 67.260 -6.177 -103.791 1.00 90.25 226 ILE A C 1
ATOM 1838 O O . ILE A 1 226 ? 67.476 -6.860 -104.788 1.00 90.25 226 ILE A O 1
ATOM 1842 N N . GLU A 1 227 ? 67.500 -4.862 -103.761 1.00 89.38 227 GLU A N 1
ATOM 1843 C CA . GLU A 1 227 ? 68.104 -4.108 -104.870 1.00 89.38 227 GLU A CA 1
ATOM 1844 C C . GLU A 1 227 ? 69.483 -4.658 -105.228 1.00 89.38 227 GLU A C 1
ATOM 1846 O O . GLU A 1 227 ? 69.745 -4.950 -106.390 1.00 89.38 227 GLU A O 1
ATOM 1851 N N . THR A 1 228 ? 70.345 -4.864 -104.227 1.00 90.00 228 THR A N 1
ATOM 1852 C CA . THR A 1 228 ? 71.712 -5.356 -104.440 1.00 90.00 228 THR A CA 1
ATOM 1853 C C . THR A 1 228 ? 71.713 -6.745 -105.075 1.00 90.00 228 THR A C 1
ATOM 1855 O O . THR A 1 228 ? 72.471 -6.994 -106.014 1.00 90.00 228 THR A O 1
ATOM 1858 N N . GLU A 1 229 ? 70.872 -7.666 -104.594 1.00 90.25 229 GLU A N 1
ATOM 1859 C CA . GLU A 1 229 ? 70.798 -9.013 -105.168 1.00 90.25 229 GLU A CA 1
ATOM 1860 C C . GLU A 1 229 ? 70.103 -9.013 -106.540 1.00 90.25 229 GLU A C 1
ATOM 1862 O O . GLU A 1 229 ? 70.530 -9.748 -107.433 1.00 90.25 229 GLU A O 1
ATOM 1867 N N . ALA A 1 230 ? 69.092 -8.162 -106.754 1.00 89.75 230 ALA A N 1
ATOM 1868 C CA . ALA A 1 230 ? 68.463 -7.979 -108.061 1.00 89.75 230 ALA A CA 1
ATOM 1869 C C . ALA A 1 230 ? 69.467 -7.447 -109.096 1.00 89.75 230 ALA A C 1
ATOM 1871 O O . ALA A 1 230 ? 69.576 -8.025 -110.177 1.00 89.75 230 ALA A O 1
ATOM 1872 N N . ASP A 1 231 ? 70.260 -6.432 -108.748 1.00 89.19 231 ASP A N 1
ATOM 1873 C CA . ASP A 1 231 ? 71.330 -5.887 -109.591 1.00 89.19 231 ASP A CA 1
ATOM 1874 C C . ASP A 1 231 ? 72.438 -6.902 -109.842 1.00 89.19 231 ASP A C 1
ATOM 1876 O O . ASP A 1 231 ? 72.936 -7.019 -110.961 1.00 89.19 231 ASP A O 1
ATOM 1880 N N . ARG A 1 232 ? 72.799 -7.702 -108.834 1.00 89.12 232 ARG A N 1
ATOM 1881 C CA . ARG A 1 232 ? 73.770 -8.790 -109.002 1.00 89.12 232 ARG A CA 1
ATOM 1882 C C . ARG A 1 232 ? 73.287 -9.822 -110.020 1.00 89.12 232 ARG A C 1
ATOM 1884 O O . ARG A 1 232 ? 74.083 -10.313 -110.826 1.00 89.12 232 ARG A O 1
ATOM 1891 N N . LEU A 1 233 ? 72.002 -10.178 -109.984 1.00 88.56 233 LEU A N 1
ATOM 1892 C CA . LEU A 1 233 ? 71.396 -11.121 -110.925 1.00 88.56 233 LEU A CA 1
ATOM 1893 C C . LEU A 1 233 ? 71.242 -10.507 -112.324 1.00 88.56 233 LEU A C 1
ATOM 1895 O O . LEU A 1 233 ? 71.651 -11.131 -113.305 1.00 88.56 233 LEU A O 1
ATOM 1899 N N . LEU A 1 234 ? 70.723 -9.281 -112.426 1.00 86.62 234 LEU A N 1
ATOM 1900 C CA . LEU A 1 234 ? 70.538 -8.568 -113.693 1.00 86.62 234 LEU A CA 1
ATOM 1901 C C . LEU A 1 234 ? 71.865 -8.252 -114.373 1.00 86.62 234 LEU A C 1
ATOM 1903 O O . LEU A 1 234 ? 71.990 -8.455 -115.581 1.00 86.62 234 LEU A O 1
ATOM 1907 N N . GLY A 1 235 ? 72.882 -7.850 -113.614 1.00 86.56 235 GLY A N 1
ATOM 1908 C CA . GLY A 1 235 ? 74.219 -7.594 -114.133 1.00 86.56 235 GLY A CA 1
ATOM 1909 C C . GLY A 1 235 ? 74.833 -8.832 -114.786 1.00 86.56 235 GLY A C 1
ATOM 1910 O O . GLY A 1 235 ? 75.426 -8.727 -115.858 1.00 86.56 235 GLY A O 1
ATOM 1911 N N . ARG A 1 236 ? 74.600 -10.027 -114.221 1.00 86.75 236 ARG A N 1
ATOM 1912 C CA . ARG A 1 236 ? 75.025 -11.302 -114.829 1.00 86.75 236 ARG A CA 1
ATOM 1913 C C . ARG A 1 236 ? 74.262 -11.667 -116.103 1.00 86.75 236 ARG A C 1
ATOM 1915 O O . ARG A 1 236 ? 74.800 -12.417 -116.910 1.00 86.75 236 ARG A O 1
ATOM 1922 N N . MET A 1 237 ? 73.022 -11.208 -116.264 1.00 87.12 237 MET A N 1
ATOM 1923 C CA . MET A 1 237 ? 72.177 -11.531 -117.422 1.00 87.12 237 MET A CA 1
ATOM 1924 C C . MET A 1 237 ? 72.299 -10.515 -118.563 1.00 87.12 237 MET A C 1
ATOM 1926 O O . MET A 1 237 ? 72.022 -10.854 -119.710 1.00 87.12 237 MET A O 1
ATOM 1930 N N . THR A 1 238 ? 72.681 -9.276 -118.253 1.00 82.25 238 THR A N 1
ATOM 1931 C CA . THR A 1 238 ? 72.615 -8.133 -119.180 1.00 82.25 238 THR A CA 1
ATOM 1932 C C . THR A 1 238 ? 73.981 -7.509 -119.466 1.00 82.25 238 THR A C 1
ATOM 1934 O O . THR A 1 238 ? 74.042 -6.452 -120.091 1.00 82.25 238 THR A O 1
ATOM 1937 N N . ASP A 1 239 ? 75.071 -8.154 -119.035 1.00 81.88 239 ASP A N 1
ATOM 1938 C CA . ASP A 1 239 ? 76.440 -7.616 -119.054 1.00 81.88 239 ASP A CA 1
ATOM 1939 C C . ASP A 1 239 ? 76.535 -6.241 -118.368 1.00 81.88 239 ASP A C 1
ATOM 1941 O O . ASP A 1 239 ? 77.166 -5.310 -118.862 1.00 81.88 239 ASP A O 1
ATOM 1945 N N . ASN A 1 240 ? 75.892 -6.125 -117.200 1.00 80.12 240 ASN A N 1
ATOM 1946 C CA . ASN A 1 240 ? 75.921 -4.943 -116.332 1.00 80.12 240 ASN A CA 1
ATOM 1947 C C . ASN A 1 240 ? 75.334 -3.660 -116.952 1.00 80.12 240 ASN A C 1
ATOM 1949 O O . ASN A 1 240 ? 75.771 -2.553 -116.634 1.00 80.12 240 ASN A O 1
ATOM 1953 N N . ARG A 1 241 ? 74.352 -3.819 -117.847 1.00 81.00 241 ARG A N 1
ATOM 1954 C CA . ARG A 1 241 ? 73.676 -2.711 -118.541 1.00 81.00 241 ARG A CA 1
ATOM 1955 C C . ARG A 1 241 ? 72.378 -2.261 -117.890 1.00 81.00 241 ARG A C 1
ATOM 1957 O O . ARG A 1 241 ? 71.938 -1.144 -118.137 1.00 81.00 241 ARG A O 1
ATOM 1964 N N . MET A 1 242 ? 71.785 -3.115 -117.058 1.00 86.12 242 MET A N 1
ATOM 1965 C CA . MET A 1 242 ? 70.535 -2.827 -116.365 1.00 86.12 242 MET A CA 1
ATOM 1966 C C . MET A 1 242 ? 70.742 -2.779 -114.852 1.00 86.12 242 MET A C 1
ATOM 1968 O O . MET A 1 242 ? 71.387 -3.663 -114.290 1.00 86.12 242 MET A O 1
ATOM 1972 N N . HIS A 1 243 ? 70.140 -1.774 -114.215 1.00 86.94 243 HIS A N 1
ATOM 1973 C CA . HIS A 1 243 ? 70.130 -1.573 -112.763 1.00 86.94 243 HIS A CA 1
ATOM 1974 C C . HIS A 1 243 ? 68.712 -1.279 -112.264 1.00 86.94 243 HIS A C 1
ATOM 1976 O O . HIS A 1 243 ? 67.975 -0.520 -112.893 1.00 86.94 243 HIS A O 1
ATOM 1982 N N . VAL A 1 244 ? 68.330 -1.850 -111.129 1.00 90.00 244 VAL A N 1
ATOM 1983 C CA . VAL A 1 244 ? 67.058 -1.659 -110.435 1.00 90.00 244 VAL A CA 1
ATOM 1984 C C . VAL A 1 244 ? 67.241 -0.654 -109.311 1.00 90.00 244 VAL A C 1
ATOM 1986 O O . VAL A 1 244 ? 68.199 -0.691 -108.548 1.00 90.00 244 VAL A O 1
ATOM 1989 N N . LYS A 1 245 ? 66.261 0.232 -109.184 1.00 89.00 245 LYS A N 1
ATOM 1990 C CA . LYS A 1 245 ? 66.124 1.151 -108.067 1.00 89.00 245 LYS A CA 1
ATOM 1991 C C . LYS A 1 245 ? 64.679 1.133 -107.590 1.00 89.00 245 LYS A C 1
ATOM 1993 O O . LYS A 1 245 ? 63.763 1.334 -108.383 1.00 89.00 245 LYS A O 1
ATOM 1998 N N . ILE A 1 246 ? 64.476 0.898 -106.309 1.00 89.25 246 ILE A N 1
ATOM 1999 C CA . ILE A 1 246 ? 63.182 0.846 -105.645 1.00 89.25 246 ILE A CA 1
ATOM 2000 C C . ILE A 1 246 ? 63.015 2.133 -104.838 1.00 89.25 246 ILE A C 1
ATOM 2002 O O . ILE A 1 246 ? 63.807 2.467 -103.961 1.00 89.25 246 ILE A O 1
ATOM 2006 N N . GLU A 1 247 ? 61.963 2.885 -105.139 1.00 84.94 247 GLU A N 1
ATOM 2007 C CA . GLU A 1 247 ? 61.642 4.135 -104.461 1.00 84.94 247 GLU A CA 1
ATOM 2008 C C . GLU A 1 247 ? 60.434 3.928 -103.541 1.00 84.94 247 GLU A C 1
ATOM 2010 O O . GLU A 1 247 ? 59.356 3.509 -103.967 1.00 84.94 247 GLU A O 1
ATOM 2015 N N . THR A 1 248 ? 60.627 4.216 -102.252 1.00 81.75 248 THR A N 1
ATOM 2016 C CA . THR A 1 248 ? 59.621 3.996 -101.197 1.00 81.75 248 THR A CA 1
ATOM 2017 C C . THR A 1 248 ? 58.651 5.162 -101.013 1.00 81.75 248 THR A C 1
ATOM 2019 O O . THR A 1 248 ? 57.671 5.085 -100.271 1.00 81.75 248 THR A O 1
ATOM 2022 N N . GLN A 1 249 ? 58.914 6.286 -101.676 1.00 82.12 249 GLN A N 1
ATOM 2023 C CA . GLN A 1 249 ? 58.153 7.514 -101.503 1.00 82.12 249 GLN A CA 1
ATOM 2024 C C . GLN A 1 249 ? 57.930 8.188 -102.848 1.00 82.12 249 GLN A C 1
ATOM 2026 O O . GLN A 1 249 ? 58.867 8.407 -103.612 1.00 82.12 249 GLN A O 1
ATOM 2031 N N . ARG A 1 250 ? 56.685 8.595 -103.104 1.00 81.56 250 ARG A N 1
ATOM 2032 C CA . ARG A 1 250 ? 56.323 9.383 -104.283 1.00 81.56 250 ARG A CA 1
ATOM 2033 C C . ARG A 1 250 ? 55.592 10.651 -103.876 1.00 81.56 250 ARG A C 1
ATOM 2035 O O . ARG A 1 250 ? 54.613 10.608 -103.133 1.00 81.56 250 ARG A O 1
ATOM 2042 N N . GLN A 1 251 ? 56.013 11.792 -104.418 1.00 79.00 251 GLN A N 1
ATOM 2043 C CA . GLN A 1 251 ? 55.253 13.033 -104.276 1.00 79.00 251 GLN A CA 1
ATOM 2044 C C . GLN A 1 251 ? 53.984 12.988 -105.128 1.00 79.00 251 GLN A C 1
ATOM 2046 O O . GLN A 1 251 ? 54.004 12.710 -106.328 1.00 79.00 251 GLN A O 1
ATOM 2051 N N . THR A 1 252 ? 52.850 13.285 -104.505 1.00 78.38 252 THR A N 1
ATOM 2052 C CA . THR A 1 252 ? 51.588 13.474 -105.219 1.00 78.38 252 THR A CA 1
ATOM 2053 C C . THR A 1 252 ? 51.583 14.816 -105.953 1.00 78.38 252 THR A C 1
ATOM 2055 O O . THR A 1 252 ? 52.315 15.741 -105.608 1.00 78.38 252 THR A O 1
ATOM 2058 N N . LYS A 1 253 ? 50.677 14.988 -106.927 1.00 74.62 253 LYS A N 1
ATOM 2059 C CA . LYS A 1 253 ? 50.493 16.268 -107.646 1.00 74.62 253 LYS A CA 1
ATOM 2060 C C . LYS A 1 253 ? 50.126 17.454 -106.731 1.00 74.62 253 LYS A C 1
ATOM 2062 O O . LYS A 1 253 ? 50.138 18.589 -107.189 1.00 74.62 253 LYS A O 1
ATOM 2067 N N . LYS A 1 254 ? 49.773 17.190 -105.466 1.00 72.56 254 LYS A N 1
ATOM 2068 C CA . LYS A 1 254 ? 49.459 18.188 -104.434 1.00 72.56 254 LYS A CA 1
ATOM 2069 C C . LYS A 1 254 ? 50.641 18.508 -103.506 1.00 72.56 254 LYS A C 1
ATOM 2071 O O . LYS A 1 254 ? 50.489 19.356 -102.638 1.00 72.56 254 LYS A O 1
ATOM 2076 N N . GLY A 1 255 ? 51.796 17.866 -103.693 1.00 72.06 255 GLY A N 1
ATOM 2077 C CA . GLY A 1 255 ? 52.997 18.068 -102.877 1.00 72.06 255 GLY A CA 1
ATOM 2078 C C . GLY A 1 255 ? 53.094 17.172 -101.638 1.00 72.06 255 GLY A C 1
ATOM 2079 O O . GLY A 1 255 ? 54.154 17.130 -101.022 1.00 72.06 255 GLY A O 1
ATOM 2080 N N . ASP A 1 256 ? 52.048 16.412 -101.298 1.00 71.31 256 ASP A N 1
ATOM 2081 C CA . ASP A 1 256 ? 52.100 15.449 -100.192 1.00 71.31 256 ASP A CA 1
ATOM 2082 C C . ASP A 1 256 ? 52.936 14.225 -100.591 1.00 71.31 256 ASP A C 1
ATOM 2084 O O . ASP A 1 256 ? 52.730 13.668 -101.677 1.00 71.31 256 ASP A O 1
ATOM 2088 N N . LEU A 1 257 ? 53.854 13.797 -99.718 1.00 75.38 257 LEU A N 1
ATOM 2089 C CA . LEU A 1 257 ? 54.574 12.531 -99.865 1.00 75.38 257 LEU A CA 1
ATOM 2090 C C . LEU A 1 257 ? 53.636 11.360 -99.561 1.00 75.38 257 LEU A C 1
ATOM 2092 O O . LEU A 1 257 ? 52.997 11.316 -98.509 1.00 75.38 257 LEU A O 1
ATOM 2096 N N . LEU A 1 258 ? 53.572 10.405 -100.485 1.00 80.81 258 LEU A N 1
ATOM 2097 C CA . LEU A 1 258 ? 52.791 9.184 -100.357 1.00 80.81 258 LEU A CA 1
ATOM 2098 C C . LEU A 1 258 ? 53.740 7.982 -100.337 1.00 80.81 258 LEU A C 1
ATOM 2100 O O . LEU A 1 258 ? 54.558 7.820 -101.242 1.00 80.81 258 LEU A O 1
ATOM 2104 N N . GLU A 1 259 ? 53.619 7.166 -99.292 1.00 78.25 259 GLU A N 1
ATOM 2105 C CA . GLU A 1 259 ? 54.332 5.891 -99.139 1.00 78.25 259 GLU A CA 1
ATOM 2106 C C . GLU A 1 259 ? 53.882 4.929 -100.251 1.00 78.25 259 GLU A C 1
ATOM 2108 O O . GLU A 1 259 ? 52.691 4.616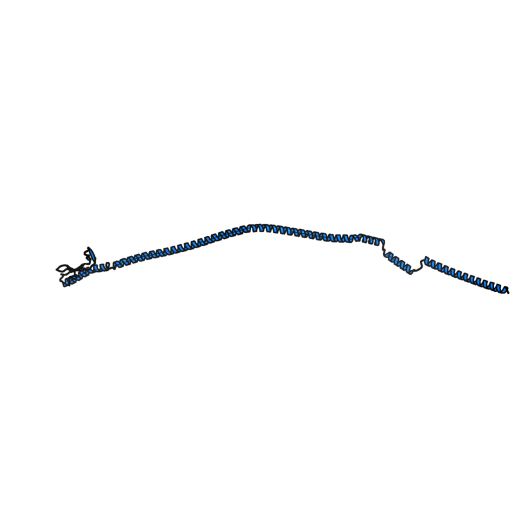 -100.356 1.00 78.25 259 GLU A O 1
ATOM 2113 N N . THR A 1 260 ? 54.809 4.484 -101.095 1.00 82.44 260 THR A N 1
ATOM 2114 C CA . THR A 1 260 ? 54.571 3.548 -102.212 1.00 82.44 260 THR A CA 1
ATOM 2115 C C . THR A 1 260 ? 55.787 2.636 -102.371 1.00 82.44 260 THR A C 1
ATOM 2117 O O . THR A 1 260 ? 56.781 2.821 -101.688 1.00 82.44 260 THR A O 1
ATOM 2120 N N . LEU A 1 261 ? 55.728 1.632 -103.238 1.00 85.62 261 LEU A N 1
ATOM 2121 C CA . LEU A 1 261 ? 56.901 0.838 -103.606 1.00 85.62 261 LEU A CA 1
ATOM 2122 C C . LEU A 1 261 ? 56.971 0.836 -105.128 1.00 85.62 261 LEU A C 1
ATOM 2124 O O . LEU A 1 261 ? 56.398 -0.030 -105.787 1.00 85.62 261 LEU A O 1
ATOM 2128 N N . ASP A 1 262 ? 57.616 1.866 -105.668 1.00 86.19 262 ASP A N 1
ATOM 2129 C CA . ASP A 1 262 ? 57.736 2.076 -107.106 1.00 86.19 262 ASP A CA 1
ATOM 2130 C C . ASP A 1 262 ? 59.097 1.526 -107.560 1.00 86.19 262 ASP A C 1
ATOM 2132 O O . ASP A 1 262 ? 60.144 1.911 -107.043 1.00 86.19 262 ASP A O 1
ATOM 2136 N N . ILE A 1 263 ? 59.094 0.590 -108.510 1.00 88.12 263 ILE A N 1
ATOM 2137 C CA . ILE A 1 263 ? 60.312 -0.058 -109.012 1.00 88.12 263 ILE A CA 1
ATOM 2138 C C . ILE A 1 263 ? 60.687 0.568 -110.353 1.00 88.12 263 ILE A C 1
ATOM 2140 O O . ILE A 1 263 ? 59.914 0.514 -111.312 1.00 88.12 263 ILE A O 1
ATOM 2144 N N . ASN A 1 264 ? 61.892 1.121 -110.431 1.00 88.31 264 ASN A N 1
ATOM 2145 C CA . ASN A 1 264 ? 62.461 1.754 -111.612 1.00 88.31 264 ASN A CA 1
ATOM 2146 C C . ASN A 1 264 ? 63.659 0.950 -112.113 1.00 88.31 264 ASN A C 1
ATOM 2148 O O . ASN A 1 264 ? 64.491 0.502 -111.330 1.00 88.31 264 ASN A O 1
ATOM 2152 N N . ILE A 1 265 ? 63.771 0.796 -113.427 1.00 86.19 265 ILE A N 1
ATOM 2153 C CA . ILE A 1 265 ? 64.903 0.128 -114.069 1.00 86.19 265 ILE A CA 1
ATOM 2154 C C . ILE A 1 265 ? 65.630 1.148 -114.941 1.00 86.19 265 ILE A C 1
ATOM 2156 O O . ILE A 1 265 ? 65.010 1.840 -115.751 1.00 86.19 265 ILE A O 1
ATOM 2160 N N . SER A 1 266 ? 66.943 1.252 -114.761 1.00 87.38 266 SER A N 1
ATOM 2161 C CA . SER A 1 266 ? 67.842 2.055 -115.589 1.00 87.38 266 SER A CA 1
ATOM 2162 C C . SER A 1 266 ? 68.542 1.154 -116.597 1.00 87.38 266 SER A C 1
ATOM 2164 O O . SER A 1 266 ? 69.193 0.195 -116.198 1.00 87.38 266 SER A O 1
ATOM 2166 N N . ASP A 1 267 ? 68.393 1.474 -117.880 1.00 82.12 267 ASP A N 1
ATOM 2167 C CA . ASP A 1 267 ? 69.014 0.794 -119.026 1.00 82.12 267 ASP A CA 1
ATOM 2168 C C . ASP A 1 267 ? 69.732 1.837 -119.917 1.00 82.12 267 ASP A C 1
ATOM 2170 O O . ASP A 1 267 ? 69.671 3.040 -119.641 1.00 82.12 267 ASP A O 1
ATOM 2174 N N . GLU A 1 268 ? 70.379 1.425 -121.012 1.00 76.62 268 GLU A N 1
ATOM 2175 C CA . GLU A 1 268 ? 71.115 2.291 -121.956 1.00 76.62 268 GLU A CA 1
ATOM 2176 C C . GLU A 1 268 ? 70.279 3.478 -122.491 1.00 76.62 268 GLU A C 1
ATOM 2178 O O . GLU A 1 268 ? 70.822 4.521 -122.858 1.00 76.62 268 GLU A O 1
ATOM 2183 N N . LEU A 1 269 ? 68.946 3.342 -122.520 1.00 74.38 269 LEU A N 1
ATOM 2184 C CA . LEU A 1 269 ? 67.993 4.354 -123.002 1.00 74.38 269 LEU A CA 1
ATOM 2185 C C . LEU A 1 269 ? 67.418 5.260 -121.892 1.00 74.38 269 LEU A C 1
ATOM 2187 O O . LEU A 1 269 ? 66.539 6.081 -122.174 1.00 74.38 269 LEU A O 1
ATOM 2191 N N . GLY A 1 270 ? 67.882 5.106 -120.649 1.00 81.56 270 GLY A N 1
ATOM 2192 C CA . GLY A 1 270 ? 67.463 5.877 -119.476 1.00 81.56 270 GLY A CA 1
ATOM 2193 C C . GLY A 1 270 ? 66.652 5.072 -118.453 1.00 81.56 270 GLY A C 1
ATOM 2194 O O . GLY A 1 270 ? 66.465 3.864 -118.580 1.00 81.56 270 GLY A O 1
ATOM 2195 N N . THR A 1 271 ? 66.162 5.761 -117.421 1.00 83.94 271 THR A N 1
ATOM 2196 C CA . THR A 1 271 ? 65.383 5.167 -116.322 1.00 83.94 271 THR A CA 1
ATOM 2197 C C . THR A 1 271 ? 63.886 5.170 -116.636 1.00 83.94 271 THR A C 1
ATOM 2199 O O . THR A 1 271 ? 63.327 6.213 -116.981 1.00 83.94 271 THR A O 1
ATOM 2202 N N . ARG A 1 272 ? 63.223 4.013 -116.520 1.00 86.38 272 ARG A N 1
ATOM 2203 C CA . ARG A 1 272 ? 61.774 3.848 -116.740 1.00 86.38 272 ARG A CA 1
ATOM 2204 C C . ARG A 1 272 ? 61.153 2.979 -115.644 1.00 86.38 272 ARG A C 1
ATOM 2206 O O . ARG A 1 272 ? 61.837 2.144 -115.057 1.00 86.38 272 ARG A O 1
ATOM 2213 N N . ASN A 1 273 ? 59.854 3.148 -115.401 1.00 86.25 273 ASN A N 1
ATOM 2214 C CA . ASN A 1 273 ? 59.113 2.304 -114.460 1.00 86.25 273 ASN A CA 1
ATOM 2215 C C . ASN A 1 273 ? 59.115 0.843 -114.933 1.00 86.25 273 ASN A C 1
ATOM 2217 O O . ASN A 1 273 ? 58.954 0.588 -116.129 1.00 86.25 273 ASN A O 1
ATOM 2221 N N . TYR A 1 274 ? 59.214 -0.102 -113.994 1.00 85.25 274 TYR A N 1
ATOM 2222 C CA . TYR A 1 274 ? 59.161 -1.547 -114.251 1.00 85.25 274 TYR A CA 1
ATOM 2223 C C . TYR A 1 274 ? 57.966 -1.951 -115.123 1.00 85.25 274 TYR A C 1
ATOM 2225 O O . TYR A 1 274 ? 58.117 -2.750 -116.037 1.00 85.25 274 TYR A O 1
ATOM 2233 N N . GLU A 1 275 ? 56.801 -1.334 -114.911 1.00 85.44 275 GLU A N 1
ATOM 2234 C CA . GLU A 1 275 ? 55.574 -1.603 -115.676 1.00 85.44 275 GLU A CA 1
ATOM 2235 C C . GLU A 1 275 ? 55.709 -1.350 -117.191 1.00 85.44 275 GLU A C 1
ATOM 2237 O O . GLU A 1 275 ? 54.874 -1.812 -117.966 1.00 85.44 275 GLU A O 1
ATOM 2242 N N . MET A 1 276 ? 56.738 -0.615 -117.634 1.00 82.31 276 MET A N 1
ATOM 2243 C CA . MET A 1 276 ? 57.016 -0.376 -119.057 1.00 82.31 276 MET A CA 1
ATOM 2244 C C . MET A 1 276 ? 57.876 -1.471 -119.705 1.00 82.31 276 MET A C 1
ATOM 2246 O O . MET A 1 276 ? 58.126 -1.403 -120.910 1.00 82.31 276 MET A O 1
ATOM 2250 N N . PHE A 1 277 ? 58.328 -2.453 -118.924 1.00 70.06 277 PHE A N 1
ATOM 2251 C CA . PHE A 1 277 ? 59.043 -3.637 -119.382 1.00 70.06 277 PHE A CA 1
ATOM 2252 C C . PHE A 1 277 ? 58.080 -4.829 -119.329 1.00 70.06 277 PHE A C 1
ATOM 2254 O O . PHE A 1 277 ? 57.704 -5.296 -118.256 1.00 70.06 277 PHE A O 1
ATOM 2261 N N . SER A 1 278 ? 57.661 -5.298 -120.503 1.00 54.25 278 SER A N 1
ATOM 2262 C CA . SER A 1 278 ? 56.866 -6.514 -120.691 1.00 54.25 278 SER A CA 1
ATOM 2263 C C . SER A 1 278 ? 57.492 -7.388 -121.759 1.00 54.25 278 SER A C 1
ATOM 2265 O O . SER A 1 278 ? 58.107 -6.830 -122.694 1.00 54.25 278 SER A O 1
#

Mean predicted aligned error: 17.96 Å

Organism: NCBI:txid412755